Protein AF-A0A933EXT4-F1 (afdb_monomer)

Secondary structure (DSSP, 8-state):
---PPPP--PPPP---PPPEEEEEEESSHHHHHHHHHHHHHHTT-TTEEEEEEEEGGGG-GGGT-THHHHHHTTPPPSEEE--PPTT-SHHHHHHHHHHHHHHHHHHHHHH--SEEEEES--HHHHHHHHHHHHTT--EEEETTT---SSHHHHHHHHHHTT-SEEEESSHHHHHHHHHTT--GGGEEE---HHHHHHHT--THHHHHHHHHTT--TTS-EEEEE-PPPTT-GGGHHHHHHHHHHHHHHH--EEEEEPP-SSTTHHHHHHHHHH---TTEEEES---HHHHHHHHHHEEEEEES---

Sequence (307 aa):
MSKVRPASRRAPRRSVKAARRILFITGSRGEWGYIRPILRLMKTRDDLSQALVVTNMHLLPEFGTSVKEITEEGWRVDQEIYMALDGYVGTSMTKSLGVFLLSIVDTLHRIQPHVVVLAGDRGEQLMTALAAAHMNIPVAHIQAGEISGNIDGMTRHAMARFVHLHFAANEEAAERLRRSGEEAFRIVTVGAPQLDELLQVNGLAGERVAAHFHLDAKRPVVLVVQHPVTEQIREARVQMETTLHALAVLHHQTVLIYPNNDAGSALVRDAIDAFRAPWLRVVRNVSREDYAGLLRVAGVLVGNSSS

Radius of gyration: 22.95 Å; Cα contacts (8 Å, |Δi|>4): 529; chains: 1; bounding box: 88×36×75 Å

Foldseek 3Di:
DDDDDDDDDDDDDPDPQQAAEEEEEDQDPVFCLQVVLVVVVCVVDPNHDYAYEYEHLCCDVLLPVVVVVCVVVPHDHNYYQYQADPDQAPVRQVSSLVSLLVVLLVVCVVRVGQEYEGEAQDSSRLSNLVSCLVVVRAYEYAQAQDADPAVSRVRRLNSLVSHQAYAHQDVNSQVNSVVSPHDNVRYDDDHRSSVVVLVVQDPVLQVVLCVVQVHDLVFAEEEEEAADGNVPLVCLLVVLLVVLVVCVVVLGQYEYEQYGSHRNSVSNVVNVVPDDDPSYHYDSDDDSSSVSSSVVSHPYYDYDDPD

pLDDT: mean 91.45, std 12.2, range [40.56, 98.75]

Solvent-accessible surface area (backbone atoms only — not comparable to full-atom values): 16719 Å² total; per-residue (Å²): 140,85,86,81,78,83,81,80,82,74,74,81,76,80,72,81,70,76,47,47,35,36,31,38,61,31,41,37,74,63,34,38,42,44,47,51,57,53,55,60,58,45,75,78,34,82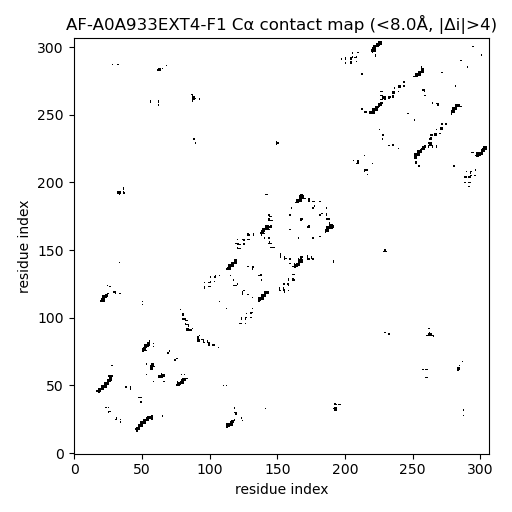,61,44,38,83,41,29,36,40,23,46,45,24,72,30,73,86,45,51,30,47,49,54,59,46,44,74,73,69,48,75,72,74,40,80,48,95,26,75,45,82,82,29,31,68,70,27,53,56,50,17,48,53,50,36,42,62,51,48,49,59,46,48,68,71,65,63,46,66,28,38,45,36,46,64,30,53,65,69,46,34,42,48,30,52,48,32,42,76,69,74,32,49,26,32,31,36,53,27,49,62,88,51,100,51,72,44,25,56,36,36,64,58,31,53,78,38,44,64,31,34,31,6,42,39,66,72,18,40,48,47,35,44,76,72,69,47,61,68,93,34,53,43,72,73,41,57,54,46,50,64,60,56,74,65,63,55,81,67,37,40,62,52,34,26,61,75,70,70,50,60,89,92,51,65,27,37,34,33,36,50,55,50,49,71,91,44,38,91,46,20,30,59,56,46,45,50,53,53,53,55,48,64,73,66,67,48,40,29,46,34,42,53,50,60,78,50,28,18,24,60,44,34,48,53,41,54,72,72,56,84,53,97,44,54,44,78,39,51,60,70,54,74,66,49,48,50,17,44,64,71,58,30,76,43,81,45,70,74,65,92,118

Structure (mmCIF, N/CA/C/O backbone):
data_AF-A0A933EXT4-F1
#
_entry.id   AF-A0A933EXT4-F1
#
loop_
_atom_site.group_PDB
_atom_site.id
_atom_site.type_symbol
_atom_site.label_atom_id
_atom_site.label_alt_id
_atom_site.label_comp_id
_atom_site.label_asym_id
_atom_site.label_entity_id
_atom_site.label_seq_id
_atom_site.pdbx_PDB_ins_code
_atom_site.Cartn_x
_atom_site.Cartn_y
_atom_site.Cartn_z
_atom_site.occupancy
_atom_site.B_iso_or_equiv
_atom_site.auth_seq_id
_atom_site.auth_comp_id
_atom_site.auth_asym_id
_atom_site.auth_atom_id
_atom_site.pdbx_PDB_model_num
ATOM 1 N N . MET A 1 1 ? -65.960 5.829 46.880 1.00 41.75 1 MET A N 1
ATOM 2 C CA . MET A 1 1 ? -65.359 4.775 46.030 1.00 41.75 1 MET A CA 1
ATOM 3 C C . MET A 1 1 ? -64.680 5.433 44.831 1.00 41.75 1 MET A C 1
ATOM 5 O O . MET A 1 1 ? -65.355 5.793 43.878 1.00 41.75 1 MET A O 1
ATOM 9 N N . SER A 1 2 ? -63.368 5.674 44.916 1.00 40.56 2 SER A N 1
ATOM 10 C CA . SER A 1 2 ? -62.564 6.303 43.854 1.00 40.56 2 SER A CA 1
ATOM 11 C C . SER A 1 2 ? -61.925 5.214 42.985 1.00 40.56 2 SER A C 1
ATOM 13 O O . SER A 1 2 ? -61.236 4.341 43.510 1.00 40.56 2 SER A O 1
ATOM 15 N N . LYS A 1 3 ? -62.192 5.220 41.673 1.00 44.41 3 LYS A N 1
ATOM 16 C CA . LYS A 1 3 ? -61.606 4.279 40.704 1.00 44.41 3 LYS A CA 1
ATOM 17 C C . LYS A 1 3 ? -60.265 4.826 40.207 1.00 44.41 3 LYS A C 1
ATOM 19 O O . LYS A 1 3 ? -60.232 5.732 39.379 1.00 44.41 3 LYS A O 1
ATOM 24 N N . VAL A 1 4 ? -59.168 4.240 40.679 1.00 43.91 4 VAL A N 1
ATOM 25 C CA . VAL A 1 4 ? -57.819 4.447 40.132 1.00 43.91 4 VAL A CA 1
ATOM 26 C C . VAL A 1 4 ? -57.708 3.679 38.808 1.00 43.91 4 VAL A C 1
ATOM 28 O O . VAL A 1 4 ? -57.915 2.468 38.771 1.00 43.91 4 VAL A O 1
ATOM 31 N N . ARG A 1 5 ? -57.415 4.377 37.703 1.00 45.88 5 ARG A N 1
ATOM 32 C CA . ARG A 1 5 ? -57.066 3.755 36.411 1.00 45.88 5 ARG A CA 1
ATOM 33 C C . ARG A 1 5 ? -55.606 3.276 36.446 1.00 45.88 5 ARG A C 1
ATOM 35 O O . ARG A 1 5 ? -54.766 4.006 36.969 1.00 45.88 5 ARG A O 1
ATOM 42 N N . PRO A 1 6 ? -55.264 2.114 35.861 1.00 46.19 6 PRO A N 1
ATOM 43 C CA . PRO A 1 6 ? -53.881 1.666 35.811 1.00 46.19 6 PRO A CA 1
ATOM 44 C C . PRO A 1 6 ? -53.105 2.471 34.762 1.00 46.19 6 PRO A C 1
ATOM 46 O O . PRO A 1 6 ? -53.575 2.689 33.643 1.00 46.19 6 PRO A O 1
ATOM 49 N N . ALA A 1 7 ? -51.906 2.918 35.133 1.00 47.34 7 ALA A N 1
ATOM 50 C CA . ALA A 1 7 ? -50.981 3.585 34.231 1.00 47.34 7 ALA A CA 1
ATOM 51 C C . ALA A 1 7 ? -50.550 2.624 33.111 1.00 47.34 7 ALA A C 1
ATOM 53 O O . ALA A 1 7 ? -50.030 1.536 33.364 1.00 47.34 7 ALA A O 1
ATOM 54 N N . SER A 1 8 ? -50.755 3.035 31.859 1.00 44.47 8 SER A N 1
ATOM 55 C CA . SER A 1 8 ? -50.291 2.305 30.682 1.00 44.47 8 SER A CA 1
ATOM 56 C C . SER A 1 8 ? -48.760 2.248 30.676 1.00 44.47 8 SER A C 1
ATOM 58 O O . SER A 1 8 ? -48.100 3.275 30.489 1.00 44.47 8 SER A O 1
ATOM 60 N N . ARG A 1 9 ? -48.181 1.053 30.839 1.00 49.94 9 ARG A N 1
ATOM 61 C CA . ARG A 1 9 ? -46.763 0.806 30.551 1.00 49.94 9 ARG A CA 1
ATOM 62 C C . ARG A 1 9 ? -46.530 1.030 29.055 1.00 49.94 9 ARG A C 1
ATOM 64 O O . ARG A 1 9 ? -46.856 0.174 28.238 1.00 49.94 9 ARG A O 1
ATOM 71 N N . ARG A 1 10 ? -45.985 2.194 28.689 1.00 49.34 10 ARG A N 1
ATOM 72 C CA . ARG A 1 10 ? -45.429 2.413 27.349 1.00 49.34 10 ARG A CA 1
ATOM 73 C C . ARG A 1 10 ? -44.270 1.437 27.156 1.00 49.34 10 ARG A C 1
ATOM 75 O O . ARG A 1 10 ? -43.342 1.424 27.962 1.00 49.34 10 ARG A O 1
ATOM 82 N N . ALA A 1 11 ? -44.340 0.630 26.100 1.00 50.66 11 ALA A N 1
ATOM 83 C CA . ALA A 1 11 ? -43.223 -0.188 25.649 1.00 50.66 11 ALA A CA 1
ATOM 84 C C . ALA A 1 11 ? -41.978 0.700 25.438 1.00 50.66 11 ALA A C 1
ATOM 86 O O . ALA A 1 11 ? -42.127 1.848 24.997 1.00 50.66 11 ALA A O 1
ATOM 87 N N . PRO A 1 12 ? -40.764 0.212 25.751 1.00 45.22 12 PRO A N 1
ATOM 88 C CA . PRO A 1 12 ? -39.554 0.988 25.541 1.00 45.22 12 PRO A CA 1
ATOM 89 C C . PRO A 1 12 ? -39.445 1.317 24.052 1.00 45.22 12 PRO A C 1
ATOM 91 O O . PRO A 1 12 ? -39.461 0.427 23.200 1.00 45.22 12 PRO A O 1
ATOM 94 N N . ARG A 1 13 ? -39.363 2.613 23.731 1.00 47.56 13 ARG A N 1
ATOM 95 C CA . ARG A 1 13 ? -38.987 3.062 22.389 1.00 47.56 13 ARG A CA 1
ATOM 96 C C . ARG A 1 13 ? -37.641 2.408 22.079 1.00 47.56 13 ARG A C 1
ATOM 98 O O . ARG A 1 13 ? -36.676 2.682 22.786 1.00 47.56 13 ARG A O 1
ATOM 105 N N . ARG A 1 14 ? -37.582 1.539 21.061 1.00 45.03 14 ARG A N 1
ATOM 106 C CA . ARG A 1 14 ? -36.313 1.088 20.472 1.00 45.03 14 ARG A CA 1
ATOM 107 C C . ARG A 1 14 ? -35.515 2.352 20.156 1.00 45.03 14 ARG A C 1
ATOM 109 O O . ARG A 1 14 ? -35.909 3.100 19.263 1.00 45.03 14 ARG A O 1
ATOM 116 N N . SER A 1 15 ? -34.459 2.632 20.920 1.00 50.81 15 SER A N 1
ATOM 117 C CA . SER A 1 15 ? -33.503 3.649 20.509 1.00 50.81 15 SER A CA 1
ATOM 118 C C . SER A 1 15 ? -32.900 3.147 19.205 1.00 50.81 15 SER A C 1
ATOM 120 O O . SER A 1 15 ? -32.452 2.002 19.112 1.00 50.81 15 SER A O 1
ATOM 122 N N . VAL A 1 16 ? -32.970 3.964 18.159 1.00 55.59 16 VAL A N 1
ATOM 123 C CA . VAL A 1 16 ? -32.189 3.708 16.952 1.00 55.59 16 VAL A CA 1
ATOM 124 C C . VAL A 1 16 ? -30.738 3.757 17.418 1.00 55.59 16 VAL A C 1
ATOM 126 O O . VAL A 1 16 ? -30.261 4.802 17.859 1.00 55.59 16 VAL A O 1
ATOM 129 N N . LYS A 1 17 ? -30.082 2.596 17.473 1.00 65.69 17 LYS A N 1
ATOM 130 C CA . LYS A 1 17 ? -28.694 2.496 17.918 1.00 65.69 17 LYS A CA 1
ATOM 131 C C . LYS A 1 17 ? -27.862 3.340 16.957 1.00 65.69 17 LYS A C 1
ATOM 133 O O . LYS A 1 17 ? -27.894 3.079 15.760 1.00 65.69 17 LYS A O 1
ATOM 138 N N . ALA A 1 18 ? -27.179 4.364 17.469 1.00 79.69 18 ALA A N 1
ATOM 139 C CA . ALA A 1 18 ? -26.314 5.200 16.645 1.00 79.69 18 ALA A CA 1
ATOM 140 C C . ALA A 1 18 ? -25.296 4.317 15.905 1.00 79.69 18 ALA A C 1
ATOM 142 O O . ALA A 1 18 ? -24.738 3.387 16.501 1.00 79.69 18 ALA A O 1
ATOM 143 N N . ALA A 1 19 ? -25.096 4.585 14.612 1.00 89.25 19 ALA A N 1
ATOM 144 C CA . ALA A 1 19 ? -24.187 3.815 13.776 1.00 89.25 19 ALA A CA 1
ATOM 145 C C . ALA A 1 19 ? -22.766 3.856 14.356 1.00 89.25 19 ALA A C 1
ATOM 147 O O . ALA A 1 19 ? -22.257 4.921 14.720 1.00 89.25 19 ALA A O 1
ATOM 148 N N . ARG A 1 20 ? -22.106 2.698 14.442 1.00 95.94 20 ARG A N 1
ATOM 149 C CA . ARG A 1 20 ? -20.727 2.630 14.936 1.00 95.94 20 ARG A CA 1
ATOM 150 C C . ARG A 1 20 ? -19.795 3.203 13.878 1.00 95.94 20 ARG A C 1
ATOM 152 O O . ARG A 1 20 ? -19.711 2.681 12.771 1.00 95.94 20 ARG A O 1
ATOM 159 N N . ARG A 1 21 ? -19.101 4.279 14.229 1.00 97.38 21 ARG A N 1
ATOM 160 C CA . ARG A 1 21 ? -18.071 4.913 13.399 1.00 97.38 21 ARG A CA 1
ATOM 161 C C . ARG A 1 21 ? -16.778 4.100 13.400 1.00 97.38 21 ARG A C 1
ATOM 163 O O . ARG A 1 21 ? -16.169 3.954 14.457 1.00 97.38 21 ARG A O 1
ATOM 170 N N . ILE A 1 22 ? -16.375 3.621 12.230 1.00 98.31 22 ILE A N 1
ATOM 171 C CA . ILE A 1 22 ? -15.138 2.880 11.973 1.00 98.31 22 ILE A CA 1
ATOM 172 C C . ILE A 1 22 ? -14.198 3.791 11.183 1.00 98.31 22 ILE A C 1
ATOM 174 O O . ILE A 1 22 ? -14.573 4.258 10.109 1.00 98.31 22 ILE A O 1
ATOM 178 N N . LEU A 1 23 ? -13.003 4.054 11.710 1.00 98.62 23 LEU A N 1
ATOM 179 C CA . LEU A 1 23 ? -11.979 4.830 11.013 1.00 98.62 23 LEU A CA 1
ATOM 180 C C . LEU A 1 23 ? -11.050 3.906 10.229 1.00 98.62 23 LEU A C 1
ATOM 182 O O . LEU A 1 23 ? -10.493 2.976 10.804 1.00 98.62 23 LEU A O 1
ATOM 186 N N . PHE A 1 24 ? -10.838 4.216 8.957 1.00 98.56 24 PHE A N 1
ATOM 187 C CA . PHE A 1 24 ? -9.835 3.585 8.105 1.00 98.56 24 PHE A CA 1
ATOM 188 C C . PHE A 1 24 ? -8.742 4.587 7.749 1.00 98.56 24 PHE A C 1
ATOM 190 O O . PHE A 1 24 ? -9.021 5.775 7.568 1.00 98.56 24 PHE A O 1
ATOM 197 N N . ILE A 1 25 ? -7.508 4.098 7.638 1.00 98.06 25 ILE A N 1
ATOM 198 C CA . ILE A 1 25 ? -6.343 4.889 7.248 1.00 98.06 25 ILE A CA 1
ATOM 199 C C . ILE A 1 25 ? -5.677 4.193 6.067 1.00 98.06 25 ILE A C 1
ATOM 201 O O . ILE A 1 25 ? -5.329 3.016 6.149 1.00 98.06 25 ILE A O 1
ATOM 205 N N . THR A 1 26 ? -5.484 4.929 4.977 1.00 97.88 26 THR A N 1
ATOM 206 C CA . THR A 1 26 ? -4.798 4.434 3.782 1.00 97.88 26 THR A CA 1
ATOM 207 C C . THR A 1 26 ? -3.722 5.428 3.359 1.00 97.88 26 THR A C 1
ATOM 209 O O . THR A 1 26 ? -3.991 6.622 3.207 1.00 97.88 26 THR A O 1
ATOM 212 N N . GLY A 1 27 ? -2.487 4.952 3.214 1.00 96.94 27 GLY A N 1
ATOM 213 C CA . GLY A 1 27 ? -1.341 5.720 2.725 1.00 96.94 27 GLY A CA 1
ATOM 214 C C . GLY A 1 27 ? -0.961 5.370 1.286 1.00 96.94 27 GLY A C 1
ATOM 215 O O . GLY A 1 27 ? -0.231 6.113 0.627 1.00 96.94 27 GLY A O 1
ATOM 216 N N . SER A 1 28 ? -1.463 4.246 0.779 1.00 94.56 28 SER A N 1
ATOM 217 C CA . SER A 1 28 ? -1.075 3.663 -0.496 1.00 94.56 28 SER A CA 1
ATOM 218 C C . SER A 1 28 ? -2.198 2.865 -1.158 1.00 94.56 28 SER A C 1
ATOM 220 O O . SER A 1 28 ? -3.085 2.315 -0.510 1.00 94.56 28 SER A O 1
ATOM 222 N N . ARG A 1 29 ? -2.089 2.680 -2.477 1.00 89.75 29 ARG A N 1
ATOM 223 C CA . ARG A 1 29 ? -2.947 1.759 -3.245 1.00 89.75 29 ARG A CA 1
ATOM 224 C C . ARG A 1 29 ? -2.957 0.320 -2.716 1.00 89.75 29 ARG A C 1
ATOM 226 O O . ARG A 1 29 ? -3.948 -0.378 -2.907 1.00 89.75 29 ARG A O 1
ATOM 233 N N . GLY A 1 30 ? -1.860 -0.128 -2.097 1.00 89.19 30 GLY A N 1
ATOM 234 C CA . GLY A 1 30 ? -1.766 -1.467 -1.518 1.00 89.19 30 GLY A CA 1
ATOM 235 C C . GLY A 1 30 ? -2.739 -1.607 -0.353 1.00 89.19 30 GLY A C 1
ATOM 236 O O . GLY A 1 30 ? -3.590 -2.488 -0.358 1.00 89.19 30 GLY A O 1
ATOM 237 N N . GLU A 1 31 ? -2.687 -0.663 0.588 1.00 93.62 31 GLU A N 1
ATOM 238 C CA . GLU A 1 31 ? -3.605 -0.593 1.733 1.00 93.62 31 GLU A CA 1
ATOM 239 C C . GLU A 1 31 ? -5.054 -0.389 1.287 1.00 93.62 31 GLU A C 1
ATOM 241 O O . GLU A 1 31 ? -5.963 -1.067 1.773 1.00 93.62 31 GLU A O 1
ATOM 246 N N . TRP A 1 32 ? -5.263 0.482 0.295 1.00 94.06 32 TRP A N 1
ATOM 247 C CA . TRP A 1 32 ? -6.579 0.720 -0.288 1.00 94.06 32 TRP A CA 1
ATOM 248 C C . TRP A 1 32 ? -7.215 -0.559 -0.843 1.00 94.06 32 TRP A C 1
ATOM 250 O O . TRP A 1 32 ? -8.413 -0.770 -0.663 1.00 94.06 32 TRP A O 1
ATOM 260 N N . GLY A 1 33 ? -6.417 -1.456 -1.434 1.00 91.19 33 GLY A N 1
ATOM 261 C CA . GLY A 1 33 ? -6.874 -2.762 -1.913 1.00 91.19 33 GLY A CA 1
ATOM 262 C C . GLY A 1 33 ? -7.443 -3.670 -0.816 1.00 91.19 33 GLY A C 1
ATOM 263 O O . GLY A 1 33 ? -8.369 -4.431 -1.086 1.00 91.19 33 GLY A O 1
ATOM 264 N N . TYR A 1 34 ? -6.956 -3.573 0.427 1.00 93.56 34 TYR A N 1
ATOM 265 C CA . TYR A 1 34 ? -7.540 -4.295 1.566 1.00 93.56 34 TYR A CA 1
ATOM 266 C C . TYR A 1 34 ? -8.803 -3.612 2.102 1.00 93.56 34 TYR A C 1
ATOM 268 O O . TYR A 1 34 ? -9.747 -4.278 2.524 1.00 93.56 34 TYR A O 1
ATOM 276 N N . ILE A 1 35 ? -8.813 -2.278 2.113 1.00 95.12 35 ILE A N 1
ATOM 277 C CA . ILE A 1 35 ? -9.844 -1.468 2.772 1.00 95.12 35 ILE A CA 1
ATOM 278 C C . ILE A 1 35 ? -11.100 -1.327 1.904 1.00 95.12 35 ILE A C 1
ATOM 280 O O . ILE A 1 35 ? -12.222 -1.444 2.405 1.00 95.12 35 ILE A O 1
ATOM 284 N N . ARG A 1 36 ? -10.940 -1.101 0.597 1.00 93.62 36 ARG A N 1
ATOM 285 C CA . ARG A 1 36 ? -12.044 -0.828 -0.333 1.00 93.62 36 ARG A CA 1
ATOM 286 C C . ARG A 1 36 ? -13.128 -1.921 -0.364 1.00 93.62 36 ARG A C 1
ATOM 288 O O . ARG A 1 36 ? -14.304 -1.546 -0.278 1.00 93.62 36 ARG A O 1
ATOM 295 N N . PRO A 1 37 ? -12.811 -3.233 -0.418 1.00 93.06 37 PRO A N 1
ATOM 296 C CA . PRO A 1 37 ? -13.832 -4.284 -0.374 1.00 93.06 37 PRO A CA 1
ATOM 297 C C . PRO A 1 37 ? -14.688 -4.206 0.900 1.00 93.06 37 PRO A C 1
ATOM 299 O O . PRO A 1 37 ? -15.915 -4.312 0.852 1.00 93.06 37 PRO A O 1
ATOM 302 N N . ILE A 1 38 ? -14.050 -3.930 2.041 1.00 94.88 38 ILE A N 1
ATOM 303 C CA . ILE A 1 38 ? -14.716 -3.815 3.343 1.00 94.88 38 ILE A CA 1
ATOM 304 C C . ILE A 1 38 ? -15.644 -2.601 3.358 1.00 94.88 38 ILE A C 1
ATOM 306 O O . ILE A 1 38 ? -16.801 -2.710 3.764 1.00 94.88 38 ILE A O 1
ATOM 310 N N . LEU A 1 39 ? -15.176 -1.455 2.858 1.00 95.00 39 LEU A N 1
ATOM 311 C CA . LEU A 1 39 ? -15.996 -0.251 2.757 1.00 95.00 39 LEU A CA 1
ATOM 312 C C . LEU A 1 39 ? -17.229 -0.460 1.861 1.00 95.00 39 LEU A C 1
ATOM 314 O O . LEU A 1 39 ? -18.308 0.054 2.167 1.00 95.00 39 LEU A O 1
ATOM 318 N N . ARG A 1 40 ? -17.106 -1.231 0.769 1.00 93.44 40 ARG A N 1
ATOM 319 C CA . ARG A 1 40 ? -18.245 -1.585 -0.103 1.00 93.44 40 ARG A CA 1
ATOM 320 C C . ARG A 1 40 ? -19.292 -2.399 0.651 1.00 93.44 40 ARG A C 1
ATOM 322 O O . ARG A 1 40 ? -20.475 -2.082 0.561 1.00 93.44 40 ARG A O 1
ATOM 329 N N . LEU A 1 41 ? -18.871 -3.383 1.444 1.00 93.69 41 LEU A N 1
ATOM 330 C CA . LEU A 1 41 ? -19.783 -4.152 2.295 1.00 93.69 41 LEU A CA 1
ATOM 331 C C . LEU A 1 41 ? -20.421 -3.276 3.380 1.00 93.69 41 LEU A C 1
ATOM 333 O O . LEU A 1 41 ? -21.618 -3.394 3.640 1.00 93.69 41 LEU A O 1
ATOM 337 N N . MET A 1 42 ? -19.669 -2.348 3.975 1.00 94.75 42 MET A N 1
ATOM 338 C CA . MET A 1 42 ? -20.199 -1.423 4.981 1.00 94.75 42 MET A CA 1
ATOM 339 C C . MET A 1 42 ? -21.299 -0.503 4.444 1.00 94.75 42 MET A C 1
ATOM 341 O O . MET A 1 42 ? -22.227 -0.206 5.188 1.00 94.75 42 MET A O 1
ATOM 345 N N . LYS A 1 43 ? -21.264 -0.107 3.162 1.00 92.12 43 LYS A N 1
ATOM 346 C CA . LYS A 1 43 ? -22.344 0.685 2.535 1.00 92.12 43 LYS A CA 1
ATOM 347 C C . LYS A 1 43 ? -23.712 -0.011 2.580 1.00 92.12 43 LYS A C 1
ATOM 349 O O . LYS A 1 43 ? -24.729 0.658 2.457 1.00 92.12 43 LYS A O 1
ATOM 354 N N . THR A 1 44 ? -23.746 -1.332 2.764 1.00 94.12 44 THR A N 1
ATOM 355 C CA . THR A 1 44 ? -24.990 -2.115 2.882 1.00 94.12 44 THR A CA 1
ATOM 356 C C . THR A 1 44 ? -25.521 -2.205 4.318 1.00 94.12 44 THR A C 1
ATOM 358 O O . THR A 1 44 ? -26.492 -2.917 4.574 1.00 94.12 44 THR A O 1
ATOM 361 N N . ARG A 1 45 ? -24.879 -1.519 5.275 1.00 94.94 45 ARG A N 1
ATOM 362 C CA . ARG A 1 45 ? -25.142 -1.651 6.709 1.00 94.94 45 ARG A CA 1
ATOM 363 C C . ARG A 1 45 ? -25.442 -0.311 7.374 1.00 94.94 45 ARG A C 1
ATOM 365 O O . ARG A 1 45 ? -24.543 0.488 7.601 1.00 94.94 45 ARG A O 1
ATOM 372 N N . ASP A 1 46 ? -26.678 -0.143 7.832 1.00 94.00 46 ASP A N 1
ATOM 373 C CA . ASP A 1 46 ? -27.111 1.069 8.546 1.00 94.00 46 ASP A CA 1
ATOM 374 C C . ASP A 1 46 ? -26.574 1.162 9.988 1.00 94.00 46 ASP A C 1
ATOM 376 O O . ASP A 1 46 ? -26.658 2.207 10.633 1.00 94.00 46 ASP A O 1
ATOM 380 N N . ASP A 1 47 ? -26.033 0.064 10.531 1.00 95.38 47 ASP A N 1
ATOM 381 C CA . ASP A 1 47 ? -25.470 0.024 11.884 1.00 95.38 47 ASP A CA 1
ATOM 382 C C . ASP A 1 47 ? -24.001 0.469 11.955 1.00 95.38 47 ASP A C 1
ATOM 384 O O . ASP A 1 47 ? -23.446 0.561 13.058 1.00 95.38 47 ASP A O 1
ATOM 388 N N . LEU A 1 48 ? -23.381 0.761 10.807 1.00 96.56 48 LEU A N 1
ATOM 389 C CA . LEU A 1 48 ? -21.988 1.175 10.671 1.00 96.56 48 LEU A CA 1
ATOM 390 C C . LEU A 1 48 ? -21.883 2.493 9.895 1.00 96.56 48 LEU A C 1
ATOM 392 O O . LEU A 1 48 ? -22.680 2.788 9.016 1.00 96.56 48 LEU A O 1
ATOM 396 N N . SER A 1 49 ? -20.868 3.291 10.212 1.00 96.06 49 SER A N 1
ATOM 397 C CA . SER A 1 49 ? -20.470 4.445 9.400 1.00 96.06 49 SER A CA 1
ATOM 398 C C . SER A 1 49 ? -18.959 4.443 9.230 1.00 96.06 49 SER A C 1
ATOM 400 O O . SER A 1 49 ? -18.235 4.148 10.181 1.00 96.06 49 SER A O 1
ATOM 402 N N . GLN A 1 50 ? -18.472 4.745 8.031 1.00 95.81 50 GLN A N 1
ATOM 403 C CA . GLN A 1 50 ? -17.043 4.901 7.789 1.00 95.81 50 GLN A CA 1
ATOM 404 C C . GLN A 1 50 ? -16.584 6.335 8.065 1.00 95.81 50 GLN A C 1
ATOM 406 O O . GLN A 1 50 ? -17.315 7.293 7.814 1.00 95.81 50 GLN A O 1
ATOM 411 N N . ALA A 1 51 ? -15.352 6.457 8.537 1.00 98.00 51 ALA A N 1
ATOM 412 C CA . ALA A 1 51 ? -14.533 7.645 8.395 1.00 98.00 51 ALA A CA 1
ATOM 413 C C . ALA A 1 51 ? -13.227 7.241 7.697 1.00 98.00 51 ALA A C 1
ATOM 415 O O . ALA A 1 51 ? -12.689 6.170 7.987 1.00 98.00 51 ALA A O 1
ATOM 416 N N . LEU A 1 52 ? -12.732 8.061 6.772 1.00 98.56 52 LEU A N 1
ATOM 417 C CA . LEU A 1 52 ? -11.560 7.732 5.957 1.00 98.56 52 LEU A CA 1
ATOM 418 C C . LEU A 1 52 ? -10.480 8.811 6.063 1.00 98.56 52 LEU A C 1
ATOM 420 O O . LEU A 1 52 ? -10.719 9.974 5.739 1.00 98.56 52 LEU A O 1
ATOM 424 N N . VAL A 1 53 ? -9.281 8.402 6.474 1.00 98.69 53 VAL A N 1
ATOM 425 C CA . VAL A 1 53 ? -8.067 9.222 6.432 1.00 98.69 53 VAL A CA 1
ATOM 426 C C . VAL A 1 53 ? -7.210 8.764 5.265 1.00 98.69 53 VAL A C 1
ATOM 428 O O . VAL A 1 53 ? -6.869 7.584 5.161 1.00 98.69 53 VAL A O 1
ATOM 431 N N . VAL A 1 54 ? -6.833 9.710 4.414 1.00 98.56 54 VAL A N 1
ATOM 432 C CA . VAL A 1 54 ? -5.904 9.488 3.308 1.00 98.56 54 VAL A CA 1
ATOM 433 C C . VAL A 1 54 ? -4.596 10.213 3.608 1.00 98.56 54 VAL A C 1
ATOM 435 O O . VAL A 1 54 ? -4.596 11.354 4.068 1.00 98.56 54 VAL A O 1
ATOM 438 N N . THR A 1 55 ? -3.469 9.546 3.385 1.00 98.56 55 THR A N 1
ATOM 439 C CA . THR A 1 55 ? -2.138 10.087 3.684 1.00 98.56 55 THR A CA 1
ATOM 440 C C . THR A 1 55 ? -1.108 9.647 2.641 1.00 98.56 55 THR A C 1
ATOM 442 O O . THR A 1 55 ? -1.424 8.931 1.689 1.00 98.56 55 THR A O 1
ATOM 445 N N . ASN A 1 56 ? 0.136 10.072 2.842 1.00 96.69 56 ASN A N 1
ATOM 446 C CA . ASN A 1 56 ? 1.325 9.558 2.171 1.00 96.69 56 ASN A CA 1
ATOM 447 C C . ASN A 1 56 ? 1.191 9.521 0.630 1.00 96.69 56 ASN A C 1
ATOM 449 O O . ASN A 1 56 ? 0.843 10.535 0.026 1.00 96.69 56 ASN A O 1
ATOM 453 N N . MET A 1 57 ? 1.456 8.386 -0.028 1.00 95.94 57 MET A N 1
ATOM 454 C CA . MET A 1 57 ? 1.536 8.285 -1.493 1.00 95.94 57 MET A CA 1
ATOM 455 C C . MET A 1 57 ? 0.236 8.644 -2.216 1.00 95.94 57 MET A C 1
ATOM 457 O O . MET A 1 57 ? 0.289 9.086 -3.363 1.00 95.94 57 MET A O 1
ATOM 461 N N . HIS A 1 58 ? -0.924 8.517 -1.570 1.00 97.44 58 HIS A N 1
ATOM 462 C CA . HIS A 1 58 ? -2.179 8.968 -2.173 1.00 97.44 58 HIS A CA 1
ATOM 463 C C . HIS A 1 58 ? -2.215 10.473 -2.453 1.00 97.44 58 HIS A C 1
ATOM 465 O O . HIS A 1 58 ? -2.913 10.895 -3.376 1.00 97.44 58 HIS A O 1
ATOM 471 N N . LEU A 1 59 ? -1.469 11.270 -1.683 1.00 97.50 59 LEU A N 1
ATOM 472 C CA . LEU A 1 59 ? -1.450 12.732 -1.767 1.00 97.50 59 LEU A CA 1
ATOM 473 C C . LEU A 1 59 ? -0.257 13.271 -2.573 1.00 97.50 59 LEU A C 1
ATOM 475 O O . LEU A 1 59 ? -0.167 14.473 -2.806 1.00 97.50 59 LEU A O 1
ATOM 479 N N . LEU A 1 60 ? 0.652 12.398 -3.018 1.00 95.56 60 LEU A N 1
ATOM 480 C CA . LEU A 1 60 ? 1.895 12.790 -3.680 1.00 95.56 60 LEU A CA 1
ATOM 481 C C . LEU A 1 60 ? 1.782 12.718 -5.218 1.00 95.56 60 LEU A C 1
ATOM 483 O O . LEU A 1 60 ? 1.481 11.647 -5.761 1.00 95.56 60 LEU A O 1
ATOM 487 N N . PRO A 1 61 ? 2.042 13.821 -5.952 1.00 93.69 61 PRO A N 1
ATOM 488 C CA . PRO A 1 61 ? 2.042 13.842 -7.422 1.00 93.69 61 PRO A CA 1
ATOM 489 C C . PRO A 1 61 ? 3.016 12.854 -8.076 1.00 93.69 61 PRO A C 1
ATOM 491 O O . PRO A 1 61 ? 2.740 12.298 -9.143 1.00 93.69 61 PRO A O 1
ATOM 494 N N . GLU A 1 62 ? 4.153 12.592 -7.438 1.00 90.75 62 GLU A N 1
ATOM 495 C CA . GLU A 1 62 ? 5.186 11.666 -7.909 1.00 90.75 62 GLU A CA 1
ATOM 496 C C . GLU A 1 62 ? 4.660 10.230 -8.010 1.00 90.75 62 GLU A C 1
ATOM 498 O O . GLU A 1 62 ? 5.075 9.487 -8.899 1.00 90.75 62 GLU A O 1
ATOM 503 N N . PHE A 1 63 ? 3.694 9.881 -7.157 1.00 91.62 63 PHE A N 1
ATOM 504 C CA . PHE A 1 63 ? 3.071 8.558 -7.062 1.00 91.62 63 PHE A CA 1
ATOM 505 C C . PHE A 1 63 ? 1.642 8.539 -7.637 1.00 91.62 63 PHE A C 1
ATOM 507 O O . PHE A 1 63 ? 0.888 7.590 -7.433 1.00 91.62 63 PHE A O 1
ATOM 514 N N . GLY A 1 64 ? 1.267 9.580 -8.392 1.00 91.31 64 GLY A N 1
ATOM 515 C CA . GLY A 1 64 ? 0.035 9.630 -9.183 1.00 91.31 64 GLY A CA 1
ATOM 516 C C . GLY A 1 64 ? -1.199 10.206 -8.484 1.00 91.31 64 GLY A C 1
ATOM 517 O O . GLY A 1 64 ? -2.268 10.171 -9.084 1.00 91.31 64 GLY A O 1
ATOM 518 N N . THR A 1 65 ? -1.080 10.745 -7.262 1.00 92.81 65 THR A N 1
ATOM 519 C CA . THR A 1 65 ? -2.190 11.399 -6.529 1.00 92.81 65 THR A CA 1
ATOM 520 C C . THR A 1 65 ? -3.465 10.540 -6.479 1.00 92.81 65 THR A C 1
ATOM 522 O O . THR A 1 65 ? -4.560 10.977 -6.843 1.00 92.81 65 THR A O 1
ATOM 525 N N . SER A 1 66 ? -3.332 9.283 -6.051 1.00 94.38 66 SER A N 1
ATOM 526 C CA . SER A 1 66 ? -4.423 8.296 -6.090 1.00 94.38 66 SER A CA 1
ATOM 527 C C . SER A 1 66 ? -5.608 8.601 -5.161 1.00 94.38 66 SER A C 1
ATOM 529 O O . SER A 1 66 ? -6.633 7.935 -5.259 1.00 94.38 66 SER A O 1
ATOM 531 N N . VAL A 1 67 ? -5.551 9.650 -4.330 1.00 96.69 67 VAL A N 1
ATOM 532 C CA . VAL A 1 67 ? -6.747 10.194 -3.652 1.00 96.69 67 VAL A CA 1
ATOM 533 C C . VAL A 1 67 ? -7.839 10.642 -4.639 1.00 96.69 67 VAL A C 1
ATOM 535 O O . VAL A 1 67 ? -9.028 10.587 -4.322 1.00 96.69 67 VAL A O 1
ATOM 538 N N . LYS A 1 68 ? -7.464 11.035 -5.864 1.00 94.75 68 LYS A N 1
ATOM 539 C CA . LYS A 1 68 ? -8.434 11.382 -6.912 1.00 94.75 68 LYS A CA 1
ATOM 540 C C . LYS A 1 68 ? -9.283 10.178 -7.307 1.00 94.75 68 LYS A C 1
ATOM 542 O O . LYS A 1 68 ? -10.497 10.293 -7.306 1.00 94.75 68 LYS A O 1
ATOM 547 N N . GLU A 1 69 ? -8.665 9.012 -7.496 1.00 91.50 69 GLU A N 1
ATOM 548 C CA . GLU A 1 69 ? -9.382 7.756 -7.772 1.00 91.50 69 GLU A CA 1
ATOM 549 C C . GLU A 1 69 ? -10.366 7.430 -6.637 1.00 91.50 69 GLU A C 1
ATOM 551 O O . GLU A 1 69 ? -11.530 7.129 -6.882 1.00 91.50 69 GLU A O 1
ATOM 556 N N . ILE A 1 70 ? -9.934 7.586 -5.379 1.00 94.75 70 ILE A N 1
ATOM 557 C CA . ILE A 1 70 ? -10.784 7.362 -4.199 1.00 94.75 70 ILE A CA 1
ATOM 558 C C . ILE A 1 70 ? -12.021 8.278 -4.222 1.00 94.75 70 ILE A C 1
ATOM 560 O O . ILE A 1 70 ? -13.142 7.826 -3.982 1.00 94.75 70 ILE A O 1
ATOM 564 N N . THR A 1 71 ? -11.838 9.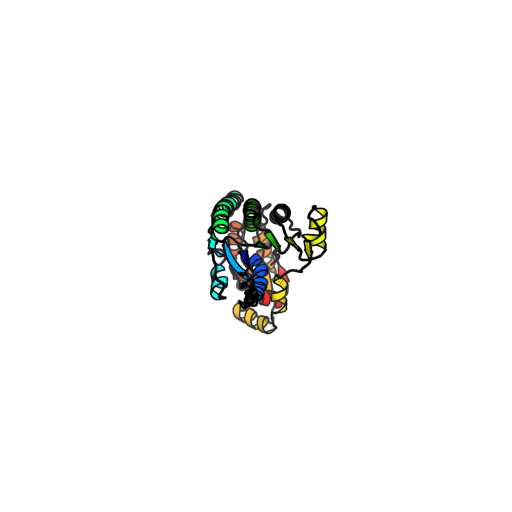566 -4.512 1.00 95.56 71 THR A N 1
ATOM 565 C CA . THR A 1 71 ? -12.946 10.535 -4.517 1.00 95.56 71 THR A CA 1
ATOM 566 C C . THR A 1 71 ? -13.846 10.403 -5.751 1.00 95.56 71 THR A C 1
ATOM 568 O O . THR A 1 71 ? -15.064 10.512 -5.616 1.00 95.56 71 THR A O 1
ATOM 571 N N . GLU A 1 72 ? -13.291 10.081 -6.922 1.00 93.44 72 GLU A N 1
ATOM 572 C CA . GLU A 1 72 ? -14.025 9.793 -8.165 1.00 93.44 72 GLU A CA 1
ATOM 573 C C . GLU A 1 72 ? -14.881 8.519 -8.059 1.00 93.44 72 GLU A C 1
ATOM 575 O O . GLU A 1 72 ? -15.991 8.475 -8.586 1.00 93.44 72 GLU A O 1
ATOM 580 N N . GLU A 1 73 ? -14.440 7.517 -7.288 1.00 90.69 73 GLU A N 1
ATOM 581 C CA . GLU A 1 73 ? -15.251 6.349 -6.904 1.00 90.69 73 GLU A CA 1
ATOM 582 C C . GLU A 1 73 ? -16.400 6.689 -5.922 1.00 90.69 73 GLU A C 1
ATOM 584 O O . GLU A 1 73 ? -17.193 5.820 -5.533 1.00 90.69 73 GLU A O 1
ATOM 589 N N . GLY A 1 74 ? -16.507 7.947 -5.486 1.00 93.81 74 GLY A N 1
ATOM 590 C CA . GLY A 1 74 ? -17.550 8.423 -4.582 1.00 93.81 74 GLY A CA 1
ATOM 591 C C . GLY A 1 74 ? -17.284 8.116 -3.108 1.00 93.81 74 GLY A C 1
ATOM 592 O O . GLY A 1 74 ? -18.229 8.044 -2.314 1.00 93.81 74 GLY A O 1
ATOM 593 N N . TRP A 1 75 ? -16.025 7.902 -2.711 1.00 95.06 75 TRP A N 1
ATOM 594 C CA . TRP A 1 75 ? -15.661 7.807 -1.299 1.00 95.06 75 TRP A CA 1
ATOM 595 C C . TRP A 1 75 ? -15.402 9.187 -0.709 1.00 95.06 75 TRP A C 1
ATOM 597 O O . TRP A 1 75 ? -14.635 9.991 -1.234 1.00 95.06 75 TRP A O 1
ATOM 607 N N . ARG A 1 76 ? -16.032 9.452 0.436 1.00 95.25 76 ARG A N 1
ATOM 608 C CA . ARG A 1 76 ? -15.762 10.652 1.223 1.00 95.25 76 ARG A CA 1
ATOM 609 C C . ARG A 1 76 ? -14.467 10.458 2.006 1.00 95.25 76 ARG A C 1
ATOM 611 O O . ARG A 1 76 ? -14.387 9.544 2.821 1.00 95.25 76 ARG A O 1
ATOM 618 N N . VAL A 1 77 ? -13.501 11.340 1.775 1.00 97.94 77 VAL A N 1
ATOM 619 C CA . VAL A 1 77 ? -12.291 11.473 2.592 1.00 97.94 77 VAL A CA 1
ATOM 620 C C . VAL A 1 77 ? -12.594 12.456 3.723 1.00 97.94 77 VAL A C 1
ATOM 622 O O . VAL A 1 77 ? -12.929 13.612 3.472 1.00 97.94 77 VAL A O 1
ATOM 625 N N . ASP A 1 78 ? -12.538 11.993 4.970 1.00 98.25 78 ASP A N 1
ATOM 626 C CA . ASP A 1 78 ? -12.799 12.820 6.156 1.00 98.25 78 ASP A CA 1
ATOM 627 C C . ASP A 1 78 ? -11.578 13.647 6.564 1.00 98.25 78 ASP A C 1
ATOM 629 O O . ASP A 1 78 ? -11.733 14.709 7.168 1.00 98.25 78 ASP A O 1
ATOM 633 N N . GLN A 1 79 ? -10.374 13.165 6.247 1.00 98.38 79 GLN A N 1
ATOM 634 C CA . GLN A 1 79 ? -9.134 13.888 6.491 1.00 98.38 79 GLN A CA 1
ATOM 635 C C . GLN A 1 79 ? -8.047 13.500 5.487 1.00 98.38 79 GLN A C 1
ATOM 637 O O . GLN A 1 79 ? -7.781 12.319 5.272 1.00 98.38 79 GLN A O 1
ATOM 642 N N . GLU A 1 80 ? -7.352 14.503 4.960 1.00 98.56 80 GLU A N 1
ATOM 643 C CA . GLU A 1 80 ? -6.069 14.332 4.280 1.00 98.56 80 GLU A CA 1
ATOM 644 C C . GLU A 1 80 ? -4.933 14.720 5.234 1.00 98.56 80 GLU A C 1
ATOM 646 O O . GLU A 1 80 ? -4.985 15.784 5.858 1.00 98.56 80 GLU A O 1
ATOM 651 N N . ILE A 1 81 ? -3.919 13.866 5.383 1.00 98.56 81 ILE A N 1
ATOM 652 C CA . ILE A 1 81 ? -2.737 14.147 6.211 1.00 98.56 81 ILE A CA 1
ATOM 653 C C . ILE A 1 81 ? -1.494 14.203 5.322 1.00 98.56 81 ILE A C 1
ATOM 655 O O . ILE A 1 81 ? -1.010 13.190 4.823 1.00 98.56 81 ILE A O 1
ATOM 659 N N . TYR A 1 82 ? -0.939 15.401 5.157 1.00 98.06 82 TYR A N 1
ATOM 660 C CA . TYR A 1 82 ? 0.297 15.626 4.411 1.00 98.06 82 TYR A CA 1
ATOM 661 C C . TYR A 1 82 ? 1.502 15.369 5.320 1.00 98.06 82 TYR A C 1
ATOM 663 O O . TYR A 1 82 ? 1.957 16.257 6.037 1.00 98.06 82 TYR A O 1
ATOM 671 N N . MET A 1 83 ? 1.993 14.129 5.321 1.00 96.88 83 MET A N 1
ATOM 672 C CA . MET A 1 83 ? 3.085 13.701 6.207 1.00 96.88 83 MET A CA 1
ATOM 673 C C . MET A 1 83 ? 4.469 13.650 5.556 1.00 96.88 83 MET A C 1
ATOM 675 O O . MET A 1 83 ? 5.473 13.706 6.262 1.00 96.88 83 MET A O 1
ATOM 679 N N . ALA A 1 84 ? 4.532 13.462 4.238 1.00 95.50 84 ALA A N 1
ATOM 680 C CA . ALA A 1 84 ? 5.763 13.076 3.564 1.00 95.50 84 ALA A CA 1
ATOM 681 C C . ALA A 1 84 ? 6.719 14.265 3.407 1.00 95.50 84 ALA A C 1
ATOM 683 O O . ALA A 1 84 ? 6.376 15.283 2.807 1.00 95.50 84 ALA A O 1
ATOM 684 N N . LEU A 1 85 ? 7.934 14.107 3.928 1.00 94.88 85 LEU A N 1
ATOM 685 C CA . LEU A 1 85 ? 9.048 15.015 3.696 1.00 94.88 85 LEU A CA 1
ATOM 686 C C . LEU A 1 85 ? 9.883 14.524 2.515 1.00 94.88 85 LEU A C 1
ATOM 688 O O . LEU A 1 85 ? 10.248 13.346 2.443 1.00 94.88 85 LEU A O 1
ATOM 692 N N . ASP A 1 86 ? 10.219 15.451 1.623 1.00 88.75 86 ASP A N 1
ATOM 693 C CA . ASP A 1 86 ? 11.024 15.166 0.440 1.00 88.75 86 ASP A CA 1
ATOM 694 C C . ASP A 1 86 ? 12.441 14.663 0.797 1.00 88.75 86 ASP A C 1
ATOM 696 O O . ASP A 1 86 ? 12.943 14.838 1.913 1.00 88.75 86 ASP A O 1
ATOM 700 N N . GLY A 1 87 ? 13.077 13.992 -0.161 1.00 87.38 87 GLY A N 1
ATOM 701 C CA . GLY A 1 87 ? 14.425 13.430 -0.066 1.00 87.38 87 GLY A CA 1
ATOM 702 C C . GLY A 1 87 ? 14.471 11.902 -0.108 1.00 87.38 87 GLY A C 1
ATOM 703 O O . GLY A 1 87 ? 15.479 11.352 -0.537 1.00 87.38 87 GLY A O 1
ATOM 704 N N . TYR A 1 88 ? 13.389 11.211 0.277 1.00 87.38 88 TYR A N 1
ATOM 705 C CA . TYR A 1 88 ? 13.247 9.742 0.202 1.00 87.38 88 TYR A CA 1
ATOM 706 C C . TYR A 1 88 ? 14.471 8.953 0.714 1.00 87.38 88 TYR A C 1
ATOM 708 O O . TYR A 1 88 ? 14.944 8.003 0.085 1.00 87.38 88 TYR A O 1
ATOM 716 N N . VAL A 1 89 ? 14.994 9.357 1.872 1.00 89.94 89 VAL A N 1
ATOM 717 C CA . VAL A 1 89 ? 16.077 8.689 2.611 1.00 89.94 89 VAL A CA 1
ATOM 718 C C . VAL A 1 89 ? 15.586 8.312 4.007 1.00 89.94 89 VAL A C 1
ATOM 720 O O . VAL A 1 89 ? 14.553 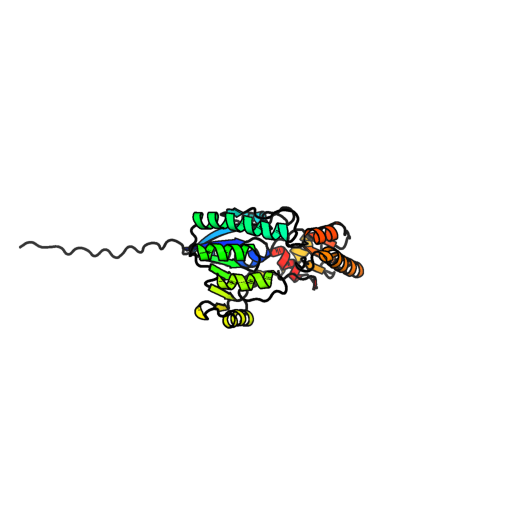8.802 4.459 1.00 89.94 89 VAL A O 1
ATOM 723 N N . GLY A 1 90 ? 16.345 7.492 4.740 1.00 89.69 90 GLY A N 1
ATOM 724 C CA . GLY A 1 90 ? 15.945 7.057 6.084 1.00 89.69 90 GLY A CA 1
ATOM 725 C C . GLY A 1 90 ? 15.595 8.215 7.033 1.00 89.69 90 GLY A C 1
ATOM 726 O O . GLY A 1 90 ? 14.623 8.135 7.775 1.00 89.69 90 GLY A O 1
ATOM 727 N N . THR A 1 91 ? 16.316 9.341 6.971 1.00 94.94 91 THR A N 1
ATOM 728 C CA . THR A 1 91 ? 16.025 10.507 7.825 1.00 94.94 91 THR A CA 1
ATOM 729 C C . THR A 1 91 ? 14.717 11.211 7.462 1.00 94.94 91 THR A C 1
ATOM 731 O O . THR A 1 91 ? 13.979 11.595 8.370 1.00 94.94 91 THR A O 1
ATOM 734 N N . SER A 1 92 ? 14.407 11.391 6.173 1.00 95.38 92 SER A N 1
ATOM 735 C CA . SER A 1 92 ? 13.158 12.030 5.742 1.00 95.38 92 SER A CA 1
ATOM 736 C C . SER A 1 92 ? 11.963 11.106 5.978 1.00 95.38 92 SER A C 1
ATOM 738 O O . SER A 1 92 ? 10.940 11.560 6.490 1.00 95.38 92 SER A O 1
ATOM 740 N N . MET A 1 93 ? 12.124 9.802 5.731 1.00 93.94 93 MET A N 1
ATOM 741 C CA . MET A 1 93 ? 11.124 8.775 6.026 1.00 93.94 93 MET A CA 1
ATOM 742 C C . MET A 1 93 ? 10.756 8.767 7.518 1.00 93.94 93 MET A C 1
ATOM 744 O O . MET A 1 93 ? 9.589 8.931 7.864 1.00 93.94 93 MET A O 1
ATOM 748 N N . THR A 1 94 ? 11.742 8.691 8.420 1.00 95.44 94 THR A N 1
ATOM 749 C CA . THR A 1 94 ? 11.486 8.677 9.871 1.00 95.44 94 THR A CA 1
ATOM 750 C C . THR A 1 94 ? 10.875 9.987 10.371 1.00 95.44 94 THR A C 1
ATOM 752 O O . THR A 1 94 ? 9.948 9.968 11.179 1.00 95.44 94 THR A O 1
ATOM 755 N N . LYS A 1 95 ? 11.336 11.144 9.879 1.00 97.94 95 LYS A N 1
ATOM 756 C CA . LYS A 1 95 ? 10.724 12.436 10.234 1.00 97.94 95 LYS A CA 1
ATOM 757 C C . LYS A 1 95 ? 9.271 12.539 9.755 1.00 97.94 95 LYS A C 1
ATOM 759 O O . LYS A 1 95 ? 8.446 13.086 10.483 1.00 97.94 95 LYS A O 1
ATOM 764 N N . SER A 1 96 ? 8.952 11.981 8.585 1.00 98.00 96 SER A N 1
ATOM 765 C CA . SER A 1 96 ? 7.580 11.937 8.057 1.00 98.00 96 SER A CA 1
ATOM 766 C C . SER A 1 96 ? 6.637 11.188 9.001 1.00 98.00 96 SER A C 1
ATOM 768 O O . SER A 1 96 ? 5.518 11.635 9.235 1.00 98.00 96 SER A O 1
ATOM 770 N N . LEU A 1 97 ? 7.103 10.096 9.622 1.00 98.12 97 LEU A N 1
ATOM 771 C CA . LEU A 1 97 ? 6.335 9.382 10.650 1.00 98.12 97 LEU A CA 1
ATOM 772 C C . LEU A 1 97 ? 6.066 10.251 11.885 1.00 98.12 97 LEU A C 1
ATOM 774 O O . LEU A 1 97 ? 4.967 10.207 12.430 1.00 98.12 97 LEU A O 1
ATOM 778 N N . GLY A 1 98 ? 7.026 11.087 12.290 1.00 98.56 98 GLY A N 1
ATOM 779 C CA . GLY A 1 98 ? 6.828 12.061 13.368 1.00 98.56 98 GLY A CA 1
ATOM 780 C C . GLY A 1 98 ? 5.750 13.100 13.039 1.00 98.56 98 GLY A C 1
ATOM 781 O O . GLY A 1 98 ? 4.870 13.353 13.860 1.00 98.56 98 GLY A O 1
ATOM 782 N N . VAL A 1 99 ? 5.767 13.657 11.822 1.00 98.50 99 VAL A N 1
ATOM 783 C CA . VAL A 1 99 ? 4.725 14.588 11.340 1.00 98.50 99 VAL A CA 1
ATOM 784 C C . VAL A 1 99 ? 3.355 13.909 11.314 1.00 98.50 99 VAL A C 1
ATOM 786 O O . VAL A 1 99 ? 2.357 14.485 11.760 1.00 98.50 99 VAL A O 1
ATOM 789 N N . PHE A 1 100 ? 3.307 12.669 10.825 1.00 98.69 100 PHE A N 1
ATOM 790 C CA . PHE A 1 100 ? 2.081 11.886 10.793 1.00 98.69 100 PHE A CA 1
ATOM 791 C C . PHE A 1 100 ? 1.533 11.626 12.198 1.00 98.69 100 PHE A C 1
ATOM 793 O O . PHE A 1 100 ? 0.347 11.851 12.423 1.00 98.69 100 PHE A O 1
ATOM 800 N N . LEU A 1 101 ? 2.382 11.220 13.150 1.00 98.75 101 LEU A N 1
ATOM 801 C CA . LEU A 1 101 ? 1.977 10.949 14.530 1.00 98.75 101 LEU A CA 1
ATOM 802 C C . LEU A 1 101 ? 1.342 12.180 15.192 1.00 98.75 101 LEU A C 1
ATOM 804 O O . LEU A 1 101 ? 0.292 12.062 15.817 1.00 98.75 101 LEU A O 1
ATOM 808 N N . LEU A 1 102 ? 1.933 13.365 15.015 1.00 98.44 102 LEU A N 1
ATOM 809 C CA . LEU A 1 102 ? 1.347 14.610 15.525 1.00 98.44 102 LEU A CA 1
ATOM 810 C C . LEU A 1 102 ? -0.044 14.865 14.919 1.00 98.44 102 LEU A C 1
ATOM 812 O O . LEU A 1 102 ? -0.994 15.167 15.634 1.00 98.44 102 LEU A O 1
ATOM 816 N N . SER A 1 103 ? -0.185 14.665 13.608 1.00 98.56 103 SER A N 1
ATOM 817 C CA . SER A 1 103 ? -1.423 14.960 12.873 1.00 98.56 103 SER A CA 1
ATOM 818 C C . SER A 1 103 ? -2.551 13.949 13.128 1.00 98.56 103 SER A C 1
ATOM 820 O O . SER A 1 103 ? -3.735 14.308 13.158 1.00 98.56 103 SER A O 1
ATOM 822 N N . ILE A 1 104 ? -2.214 12.664 13.285 1.00 98.69 104 ILE A N 1
ATOM 823 C CA . ILE A 1 104 ? -3.211 11.607 13.486 1.00 98.69 104 ILE A CA 1
ATOM 824 C C . ILE A 1 104 ? -3.838 11.692 14.878 1.00 98.69 104 ILE A C 1
ATOM 826 O O . ILE A 1 104 ? -5.028 11.419 15.006 1.00 98.69 104 ILE A O 1
ATOM 830 N N . VAL A 1 105 ? -3.101 12.154 15.895 1.00 98.62 105 VAL A N 1
ATOM 831 C CA . VAL A 1 105 ? -3.636 12.379 17.250 1.00 98.62 105 VAL A CA 1
ATOM 832 C C . VAL A 1 105 ? -4.781 13.398 17.225 1.00 98.62 105 VAL A C 1
ATOM 834 O O . VAL A 1 105 ? -5.880 13.101 17.701 1.00 98.62 105 VAL A O 1
ATOM 837 N N . ASP A 1 106 ? -4.582 14.552 16.582 1.00 98.56 106 ASP A N 1
ATOM 838 C CA . ASP A 1 106 ? -5.628 15.577 16.438 1.00 98.56 106 ASP A CA 1
ATOM 839 C C . ASP A 1 106 ? -6.824 15.069 15.622 1.00 98.56 106 ASP A C 1
ATOM 841 O O . ASP A 1 106 ? -7.986 15.400 15.880 1.00 98.56 106 ASP A O 1
ATOM 845 N N . THR A 1 107 ? -6.546 14.236 14.621 1.00 98.56 107 THR A N 1
ATOM 846 C CA . THR A 1 107 ? -7.570 13.626 13.772 1.00 98.56 107 THR A CA 1
ATOM 847 C C . THR A 1 107 ? -8.417 12.618 14.545 1.00 98.56 107 THR A C 1
ATOM 849 O O . THR A 1 107 ? -9.644 12.697 14.489 1.00 98.56 107 THR A O 1
ATOM 852 N N . LEU A 1 108 ? -7.803 11.731 15.330 1.00 98.75 108 LEU A N 1
ATOM 853 C CA . LEU A 1 108 ? -8.505 10.798 16.214 1.00 98.75 108 LEU A CA 1
ATOM 854 C C . LEU A 1 108 ? -9.336 11.547 17.261 1.00 98.75 108 LEU A C 1
ATOM 856 O O . LEU A 1 108 ? -10.499 11.198 17.480 1.00 98.75 108 LEU A O 1
ATOM 860 N N . HIS A 1 109 ? -8.784 12.616 17.844 1.00 98.38 109 HIS A N 1
ATOM 861 C CA . HIS A 1 109 ? -9.488 13.450 18.815 1.00 98.38 109 HIS A CA 1
ATOM 862 C C . HIS A 1 109 ? -10.743 14.100 18.218 1.00 98.38 109 HIS A C 1
ATOM 864 O O . HIS A 1 109 ? -11.786 14.126 18.867 1.00 98.38 109 HIS A O 1
ATOM 870 N N . ARG A 1 110 ? -10.685 14.581 16.973 1.00 98.25 110 ARG A N 1
ATOM 871 C CA . ARG A 1 110 ? -11.838 15.190 16.293 1.00 98.25 110 ARG A CA 1
ATOM 872 C C . ARG A 1 110 ? -12.856 14.157 15.803 1.00 98.25 110 ARG A C 1
ATOM 874 O O . ARG A 1 110 ? -14.058 14.379 15.928 1.00 98.25 110 ARG A O 1
ATOM 881 N N . ILE A 1 111 ? -12.394 13.048 15.221 1.00 97.81 111 ILE A N 1
ATOM 882 C CA . ILE A 1 111 ? -13.265 12.034 14.606 1.00 97.81 111 ILE A CA 1
ATOM 883 C C . ILE A 1 111 ? -13.982 11.186 15.664 1.00 97.81 111 ILE A C 1
ATOM 885 O O . ILE A 1 111 ? -15.120 10.775 15.417 1.00 97.81 111 ILE A O 1
ATOM 889 N N . GLN A 1 112 ? -13.355 10.933 16.820 1.00 97.56 112 GLN A N 1
ATOM 890 C CA . GLN A 1 112 ? -13.883 10.073 17.892 1.00 97.56 112 GLN A CA 1
ATOM 891 C C . GLN A 1 112 ? -14.421 8.728 17.353 1.00 97.56 112 GLN A C 1
ATOM 893 O O . GLN A 1 112 ? -15.618 8.436 17.475 1.00 97.56 112 GLN A O 1
ATOM 898 N N . PRO A 1 113 ? -13.595 7.922 16.656 1.00 98.25 113 PRO A N 1
ATOM 899 C CA . PRO A 1 113 ? -14.051 6.643 16.130 1.00 98.25 113 PRO A CA 1
ATOM 900 C C . PRO A 1 113 ? -14.280 5.626 17.252 1.00 98.25 113 PRO A C 1
ATOM 902 O O . PRO A 1 113 ? -13.623 5.655 18.287 1.00 98.25 113 PRO A O 1
ATOM 905 N N . HIS A 1 114 ? -15.194 4.684 17.021 1.00 98.44 114 HIS A N 1
ATOM 906 C CA . HIS A 1 114 ? -15.425 3.573 17.948 1.00 98.44 114 HIS A CA 1
ATOM 907 C C . HIS A 1 114 ? -14.378 2.467 17.784 1.00 98.44 114 HIS A C 1
ATOM 909 O O . HIS A 1 114 ? -14.168 1.679 18.700 1.00 98.44 114 HIS A O 1
ATOM 915 N N . VAL A 1 115 ? -13.770 2.376 16.600 1.00 98.31 115 VAL A N 1
ATOM 916 C CA . VAL A 1 115 ? -12.680 1.455 16.276 1.00 98.31 115 VAL A CA 1
ATOM 917 C C . VAL A 1 115 ? -11.875 2.027 15.110 1.00 98.31 115 VAL A C 1
ATOM 919 O O . VAL A 1 115 ? -12.439 2.656 14.209 1.00 98.31 115 VAL A O 1
ATOM 922 N N . VAL A 1 116 ? -10.567 1.801 15.134 1.00 98.75 116 VAL A N 1
ATOM 923 C CA . VAL A 1 116 ? -9.656 2.050 14.016 1.00 98.75 116 VAL A CA 1
ATOM 924 C C . VAL A 1 116 ? -9.338 0.725 13.337 1.00 98.75 116 VAL A C 1
ATOM 926 O O . VAL A 1 116 ? -9.015 -0.247 14.014 1.00 98.75 116 VAL A O 1
ATOM 929 N N . VAL A 1 117 ? -9.421 0.682 12.011 1.00 98.56 117 VAL A N 1
ATOM 930 C CA . VAL A 1 117 ? -9.047 -0.478 11.200 1.00 98.56 117 VAL A CA 1
ATOM 931 C C . VAL A 1 117 ? -7.835 -0.116 10.350 1.00 98.56 117 VAL A C 1
ATOM 933 O O . VAL A 1 117 ? -7.881 0.807 9.537 1.00 98.56 117 VAL A O 1
ATOM 936 N N . LEU A 1 118 ? -6.759 -0.866 10.563 1.00 98.38 118 LEU A N 1
ATOM 937 C CA . LEU A 1 118 ? -5.467 -0.741 9.897 1.00 98.38 118 LEU A CA 1
ATOM 938 C C . LEU A 1 118 ? -5.260 -1.921 8.951 1.00 98.38 118 LEU A C 1
ATOM 940 O O . LEU A 1 118 ? -5.776 -3.012 9.203 1.00 98.38 118 LEU A O 1
ATOM 944 N N . ALA A 1 119 ? -4.483 -1.732 7.891 1.00 96.38 119 ALA A N 1
ATOM 945 C CA . ALA A 1 119 ? -4.158 -2.792 6.940 1.00 96.38 119 ALA A CA 1
ATOM 946 C C . ALA A 1 119 ? -2.682 -2.740 6.549 1.00 96.38 119 ALA A C 1
ATOM 948 O O . ALA A 1 119 ? -2.129 -1.658 6.382 1.00 96.38 119 ALA A O 1
ATOM 949 N N . GLY A 1 120 ? -2.057 -3.905 6.380 1.00 93.69 120 GLY A N 1
ATOM 950 C CA . GLY A 1 120 ? -0.656 -3.989 5.972 1.00 93.69 120 GLY A CA 1
ATOM 951 C C . GLY A 1 120 ? 0.306 -3.690 7.120 1.00 93.69 120 GLY A C 1
ATOM 952 O O . GLY A 1 120 ? 0.097 -4.127 8.249 1.00 93.69 120 GLY A O 1
ATOM 953 N N . ASP A 1 121 ? 1.411 -3.022 6.824 1.00 94.62 121 ASP A N 1
ATOM 954 C CA . ASP A 1 121 ? 2.585 -2.982 7.699 1.00 94.62 121 ASP A CA 1
ATOM 955 C C . ASP A 1 121 ? 3.433 -1.714 7.568 1.00 94.62 121 ASP A C 1
ATOM 957 O O . ASP A 1 121 ? 4.509 -1.640 8.156 1.00 94.62 121 ASP A O 1
ATOM 961 N N . ARG A 1 122 ? 2.955 -0.701 6.839 1.00 93.69 122 ARG A N 1
ATOM 962 C CA . ARG A 1 122 ? 3.688 0.556 6.670 1.00 93.69 122 ARG A CA 1
ATOM 963 C C . ARG A 1 122 ? 3.731 1.369 7.968 1.00 93.69 122 ARG A C 1
ATOM 965 O O . ARG A 1 122 ? 2.891 1.227 8.861 1.00 93.69 122 ARG A O 1
ATOM 972 N N . GLY A 1 123 ? 4.702 2.277 8.062 1.00 95.81 123 GLY A N 1
ATOM 973 C CA . GLY A 1 123 ? 4.954 3.062 9.274 1.00 95.81 123 GLY A CA 1
ATOM 974 C C . GLY A 1 123 ? 3.770 3.923 9.735 1.00 95.81 123 GLY A C 1
ATOM 975 O O . GLY A 1 123 ? 3.540 4.050 10.936 1.00 95.81 123 GLY A O 1
ATOM 976 N N . GLU A 1 124 ? 2.976 4.474 8.814 1.00 97.44 124 GLU A N 1
ATOM 977 C CA . GLU A 1 124 ? 1.748 5.218 9.120 1.00 97.44 124 GLU A CA 1
ATOM 978 C C . GLU A 1 124 ? 0.703 4.361 9.858 1.00 97.44 124 GLU A C 1
ATOM 980 O O . GLU A 1 124 ? 0.001 4.860 10.745 1.00 97.44 124 GLU A O 1
ATOM 985 N N . GLN A 1 125 ? 0.645 3.056 9.577 1.00 97.88 125 GLN A N 1
ATOM 986 C CA . GLN A 1 125 ? -0.237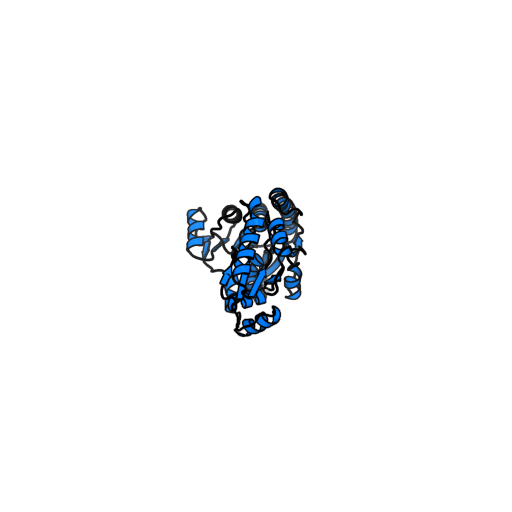 2.123 10.279 1.00 97.88 125 GLN A CA 1
ATOM 987 C C . GLN A 1 125 ? 0.237 1.945 11.726 1.00 97.88 125 GLN A C 1
ATOM 989 O O . GLN A 1 125 ? -0.549 2.115 12.659 1.00 97.88 125 GLN A O 1
ATOM 994 N N . LEU A 1 126 ? 1.541 1.724 11.934 1.00 98.12 126 LEU A N 1
ATOM 995 C CA . LEU A 1 126 ? 2.129 1.618 13.274 1.00 98.12 126 LEU A CA 1
ATOM 996 C C . LEU A 1 126 ? 1.914 2.890 14.103 1.00 98.12 126 LEU A C 1
ATOM 998 O O . LEU A 1 126 ? 1.517 2.802 15.265 1.00 98.12 126 LEU A O 1
ATOM 1002 N N . MET A 1 127 ? 2.146 4.070 13.520 1.00 98.62 127 MET A N 1
ATOM 1003 C CA . MET A 1 127 ? 1.926 5.345 14.216 1.00 98.62 127 MET A CA 1
ATOM 1004 C C . MET A 1 127 ? 0.458 5.522 14.610 1.00 98.62 127 MET A C 1
ATOM 1006 O O . MET A 1 127 ? 0.165 5.998 15.707 1.00 98.62 127 MET A O 1
ATOM 1010 N N . THR A 1 128 ? -0.469 5.094 13.750 1.00 98.69 128 THR A N 1
ATOM 1011 C CA . THR A 1 128 ? -1.897 5.129 14.069 1.00 98.69 128 THR A CA 1
ATOM 1012 C C . THR A 1 128 ? -2.248 4.159 15.196 1.00 98.69 128 THR A C 1
ATOM 1014 O O . THR A 1 128 ? -2.977 4.542 16.109 1.00 98.69 128 THR A O 1
ATOM 1017 N N . ALA A 1 129 ? -1.726 2.928 15.169 1.00 98.62 129 ALA A N 1
ATOM 1018 C CA . ALA A 1 129 ? -1.964 1.936 16.218 1.00 98.62 129 ALA A CA 1
ATOM 1019 C C . ALA A 1 129 ? -1.486 2.440 17.586 1.00 98.62 129 ALA A C 1
ATOM 1021 O O . ALA A 1 129 ? -2.230 2.370 18.564 1.00 98.62 129 ALA A O 1
ATOM 1022 N N . LEU A 1 130 ? -0.275 3.006 17.631 1.00 98.56 130 LEU A N 1
ATOM 1023 C CA . LEU A 1 130 ? 0.305 3.605 18.831 1.00 98.56 130 LEU A CA 1
ATOM 1024 C C . LEU A 1 130 ? -0.586 4.727 19.386 1.00 98.56 130 LEU A C 1
ATOM 1026 O O . LEU A 1 130 ? -0.943 4.708 20.565 1.00 98.56 130 LEU A O 1
ATOM 1030 N N . ALA A 1 131 ? -0.978 5.681 18.534 1.00 98.69 131 ALA A N 1
ATOM 1031 C CA . ALA A 1 131 ? -1.825 6.803 18.930 1.00 98.69 131 ALA A CA 1
ATOM 1032 C C . ALA A 1 131 ? -3.199 6.333 19.434 1.00 98.69 131 ALA A C 1
ATOM 1034 O O . ALA A 1 131 ? -3.626 6.711 20.524 1.00 98.69 131 ALA A O 1
ATOM 1035 N N . ALA A 1 132 ? -3.874 5.467 18.674 1.00 98.62 132 ALA A N 1
ATOM 1036 C CA . ALA A 1 132 ? -5.194 4.953 19.021 1.00 98.62 132 ALA A CA 1
ATOM 1037 C C . ALA A 1 132 ? -5.179 4.166 20.341 1.00 98.62 132 ALA A C 1
ATOM 1039 O O . ALA A 1 132 ? -6.034 4.405 21.194 1.00 98.62 132 ALA A O 1
ATOM 1040 N N . ALA A 1 133 ? -4.175 3.310 20.560 1.00 97.62 133 ALA A N 1
ATOM 1041 C CA . ALA A 1 133 ? -4.026 2.564 21.806 1.00 97.62 133 ALA A CA 1
ATOM 1042 C C . ALA A 1 133 ? -3.839 3.490 23.022 1.00 97.62 133 ALA A C 1
ATOM 1044 O O . ALA A 1 133 ? -4.486 3.293 24.049 1.00 97.62 133 ALA A O 1
ATOM 1045 N N . HIS A 1 134 ? -3.016 4.540 22.914 1.00 98.25 134 HIS A N 1
ATOM 1046 C CA . HIS A 1 134 ? -2.840 5.526 23.993 1.00 98.25 134 HIS A CA 1
ATOM 1047 C C . HIS A 1 134 ? -4.076 6.400 24.234 1.00 98.25 134 HIS A C 1
ATOM 1049 O O . HIS A 1 134 ? -4.292 6.876 25.346 1.00 98.25 134 HIS A O 1
ATOM 1055 N N . MET A 1 135 ? -4.914 6.575 23.215 1.00 98.44 135 MET A N 1
ATOM 1056 C CA . MET A 1 135 ? -6.194 7.276 23.315 1.00 98.44 135 MET A CA 1
ATOM 1057 C C . MET A 1 135 ? -7.354 6.350 23.712 1.00 98.44 135 MET A C 1
ATOM 1059 O O . MET A 1 135 ? -8.504 6.788 23.725 1.00 98.44 135 MET A O 1
ATOM 1063 N N . ASN A 1 136 ? -7.064 5.087 24.053 1.00 98.12 136 ASN A N 1
ATOM 1064 C CA . ASN A 1 136 ? -8.041 4.067 24.434 1.00 98.12 136 ASN A CA 1
ATOM 1065 C C . ASN A 1 136 ? -9.117 3.819 23.358 1.00 98.12 136 ASN A C 1
ATOM 1067 O O . ASN A 1 136 ? -10.286 3.566 23.658 1.00 98.12 136 ASN A O 1
ATOM 1071 N N . ILE A 1 137 ? -8.714 3.912 22.090 1.00 98.69 137 ILE A N 1
ATOM 1072 C CA . ILE A 1 137 ? -9.537 3.603 20.924 1.00 98.69 137 ILE A CA 1
ATOM 1073 C C . ILE A 1 137 ? -9.177 2.182 20.464 1.00 98.69 137 ILE A C 1
ATOM 1075 O O . ILE A 1 137 ? -8.012 1.931 20.148 1.00 98.69 137 ILE A O 1
ATOM 1079 N N . PRO A 1 138 ? -10.143 1.246 20.387 1.00 98.50 138 PRO A N 1
ATOM 1080 C CA . PRO A 1 138 ? -9.887 -0.103 19.894 1.00 98.50 138 PRO A CA 1
ATOM 1081 C C . PRO A 1 138 ? -9.283 -0.102 18.487 1.00 98.50 138 PRO A C 1
ATOM 1083 O O . PRO A 1 138 ? -9.742 0.627 17.605 1.00 98.50 138 PRO A O 1
ATOM 1086 N N . VAL A 1 139 ? -8.293 -0.964 18.265 1.00 98.75 139 VAL A N 1
ATOM 1087 C CA . VAL A 1 139 ? -7.583 -1.100 16.985 1.00 98.75 139 VAL A CA 1
ATOM 1088 C C . VAL A 1 139 ? -7.761 -2.513 16.450 1.00 98.75 139 VAL A C 1
ATOM 1090 O O . VAL A 1 139 ? -7.525 -3.480 17.174 1.00 98.75 139 VAL A O 1
ATOM 1093 N N . ALA A 1 140 ? -8.142 -2.633 15.184 1.00 98.50 140 ALA A N 1
ATOM 1094 C CA . ALA A 1 140 ? -8.154 -3.886 14.449 1.00 98.50 140 ALA A CA 1
ATOM 1095 C C . ALA A 1 140 ? -7.152 -3.843 13.289 1.00 98.50 140 ALA A C 1
ATOM 1097 O O . ALA A 1 140 ? -6.985 -2.801 12.656 1.00 98.50 140 ALA A O 1
ATOM 1098 N N . HIS A 1 141 ? -6.501 -4.967 12.997 1.00 98.44 141 HIS A N 1
ATOM 1099 C CA . HIS A 1 141 ? -5.435 -5.045 11.995 1.00 98.44 141 HIS A CA 1
ATOM 1100 C C . HIS A 1 141 ? -5.696 -6.147 10.973 1.00 98.44 141 HIS A C 1
ATOM 1102 O O . HIS A 1 141 ? -5.824 -7.311 11.333 1.00 98.44 141 HIS A O 1
ATOM 1108 N N . ILE A 1 142 ? -5.766 -5.771 9.699 1.00 97.94 142 ILE A N 1
ATOM 1109 C CA . ILE A 1 142 ? -5.904 -6.660 8.543 1.00 97.94 142 ILE A CA 1
ATOM 1110 C C . ILE A 1 142 ? -4.525 -7.056 8.029 1.00 97.94 142 ILE A C 1
ATOM 1112 O O . ILE A 1 142 ? -3.624 -6.220 7.967 1.00 97.94 142 ILE A O 1
ATOM 1116 N N . GLN A 1 143 ? -4.402 -8.316 7.593 1.00 95.56 143 GLN A N 1
ATOM 1117 C CA . GLN A 1 143 ? -3.128 -8.926 7.200 1.00 95.56 143 GLN A CA 1
ATOM 1118 C C . GLN A 1 143 ? -2.172 -9.026 8.401 1.00 95.56 143 GLN A C 1
ATOM 1120 O O . GLN A 1 143 ? -0.950 -8.875 8.301 1.00 95.56 143 GLN A O 1
ATOM 1125 N N . ALA A 1 144 ? -2.762 -9.276 9.570 1.00 96.62 144 ALA A N 1
ATOM 1126 C CA . ALA A 1 144 ? -2.031 -9.401 10.809 1.00 96.62 144 ALA A CA 1
ATOM 1127 C C . ALA A 1 144 ? -1.157 -10.652 10.798 1.00 96.62 144 ALA A C 1
ATOM 1129 O O . ALA A 1 144 ? -1.564 -11.722 10.344 1.00 96.62 144 ALA A O 1
ATOM 1130 N N . GLY A 1 145 ? 0.047 -10.504 11.343 1.00 95.69 145 GLY A N 1
ATOM 1131 C CA . GLY A 1 145 ? 0.913 -11.632 11.627 1.00 95.69 145 GLY A CA 1
ATOM 1132 C C . GLY A 1 145 ? 1.761 -12.136 10.475 1.00 95.69 145 GLY A C 1
ATOM 1133 O O . GLY A 1 145 ? 2.455 -13.099 10.734 1.00 95.69 145 GLY A O 1
ATOM 1134 N N . GLU A 1 146 ? 1.764 -11.539 9.273 1.00 94.81 146 GLU A N 1
ATOM 1135 C CA . GLU A 1 146 ? 2.597 -11.942 8.113 1.00 94.81 146 GLU A CA 1
ATOM 1136 C C . GLU A 1 146 ? 4.121 -11.705 8.288 1.00 94.81 146 GLU A C 1
ATOM 1138 O O . GLU A 1 146 ? 4.521 -10.994 9.207 1.00 94.81 146 GLU A O 1
ATOM 1143 N N . ILE A 1 147 ? 4.985 -12.308 7.451 1.00 90.25 147 ILE A N 1
ATOM 1144 C CA . ILE A 1 147 ? 6.445 -12.047 7.438 1.00 90.25 147 ILE A CA 1
ATOM 1145 C C . ILE A 1 147 ? 6.782 -11.247 6.183 1.00 90.25 147 ILE A C 1
ATOM 1147 O O . ILE A 1 147 ? 6.415 -11.630 5.077 1.00 90.25 147 ILE A O 1
ATOM 1151 N N . SER A 1 148 ? 7.520 -10.156 6.360 1.00 83.12 148 SER A N 1
ATOM 1152 C CA . SER A 1 148 ? 8.216 -9.438 5.287 1.00 83.12 148 SER A CA 1
ATOM 1153 C C . SER A 1 148 ? 9.689 -9.300 5.676 1.00 83.12 148 SER A C 1
ATOM 1155 O O . SER A 1 148 ? 10.019 -9.200 6.856 1.00 83.12 148 SER A O 1
ATOM 1157 N N . GLY A 1 149 ? 10.586 -9.375 4.691 1.00 75.56 149 GLY A N 1
ATOM 1158 C CA . GLY A 1 149 ? 12.040 -9.429 4.899 1.00 75.56 149 GLY A CA 1
ATOM 1159 C C . GLY A 1 149 ? 12.730 -8.070 5.056 1.00 75.56 149 GLY A C 1
ATOM 1160 O O . GLY A 1 149 ? 13.924 -7.981 4.794 1.00 75.56 149 GLY A O 1
ATOM 1161 N N . ASN A 1 150 ? 11.992 -7.021 5.415 1.00 83.19 150 ASN A N 1
ATOM 1162 C CA . ASN A 1 150 ? 12.468 -5.639 5.515 1.00 83.19 150 ASN A CA 1
ATOM 1163 C C . ASN A 1 150 ? 11.905 -4.963 6.786 1.00 83.19 150 ASN A C 1
ATOM 1165 O O . ASN A 1 150 ? 11.250 -5.606 7.616 1.00 83.19 150 ASN A O 1
ATOM 1169 N N . ILE A 1 151 ? 12.129 -3.655 6.928 1.00 89.56 151 ILE A N 1
ATOM 1170 C CA . ILE A 1 151 ? 11.589 -2.830 8.022 1.00 89.56 151 ILE A CA 1
ATOM 1171 C C . ILE A 1 151 ? 10.071 -2.973 8.233 1.00 89.56 151 ILE A C 1
ATOM 1173 O O . ILE A 1 151 ? 9.585 -2.839 9.362 1.00 89.56 151 ILE A O 1
ATOM 1177 N N . ASP A 1 152 ? 9.313 -3.300 7.188 1.00 91.19 152 ASP A N 1
ATOM 1178 C CA . ASP A 1 152 ? 7.865 -3.475 7.285 1.00 91.19 152 ASP A CA 1
ATOM 1179 C C . ASP A 1 152 ? 7.517 -4.707 8.133 1.00 91.19 152 ASP A C 1
ATOM 1181 O O . ASP A 1 152 ? 6.581 -4.678 8.929 1.00 91.19 152 ASP A O 1
ATOM 1185 N N . GLY A 1 153 ? 8.332 -5.766 8.085 1.00 91.69 153 GLY A N 1
ATOM 1186 C CA . GLY A 1 153 ? 8.165 -6.940 8.946 1.00 91.69 153 GLY A CA 1
ATOM 1187 C C . GLY A 1 153 ? 8.308 -6.589 10.429 1.00 91.69 153 GLY A C 1
ATOM 1188 O O . GLY A 1 153 ? 7.493 -7.000 11.260 1.00 91.69 153 GLY A O 1
ATOM 1189 N N . MET A 1 154 ? 9.297 -5.754 10.765 1.00 93.25 154 MET A N 1
ATOM 1190 C CA . MET A 1 154 ? 9.469 -5.233 12.127 1.00 93.25 154 MET A CA 1
ATOM 1191 C C . MET A 1 154 ? 8.276 -4.370 12.542 1.00 93.25 154 MET A C 1
ATOM 1193 O O . MET A 1 154 ? 7.748 -4.527 13.644 1.00 93.25 154 MET A O 1
ATOM 1197 N N . THR A 1 155 ? 7.828 -3.496 11.642 1.00 95.38 155 THR A N 1
ATOM 1198 C CA . THR A 1 155 ? 6.688 -2.599 11.852 1.00 95.38 155 THR A CA 1
ATOM 1199 C C . THR A 1 155 ? 5.409 -3.393 12.107 1.00 95.38 155 THR A C 1
ATOM 1201 O O . THR A 1 155 ? 4.704 -3.116 13.079 1.00 95.38 155 THR A O 1
ATOM 1204 N N . ARG A 1 156 ? 5.154 -4.451 11.328 1.00 96.38 156 ARG A N 1
ATOM 1205 C CA . ARG A 1 156 ? 4.006 -5.350 11.495 1.00 96.38 156 ARG A CA 1
ATOM 1206 C C . ARG A 1 156 ? 3.984 -6.008 12.872 1.00 96.38 156 ARG A C 1
ATOM 1208 O O . ARG A 1 156 ? 2.956 -6.002 13.549 1.00 96.38 156 ARG A O 1
ATOM 1215 N N . HIS A 1 157 ? 5.109 -6.575 13.300 1.00 95.19 157 HIS A N 1
ATOM 1216 C CA . HIS A 1 157 ? 5.189 -7.280 14.580 1.00 95.19 157 HIS A CA 1
ATOM 1217 C C . HIS A 1 157 ? 5.186 -6.333 15.788 1.00 95.19 157 HIS A C 1
ATOM 1219 O O . HIS A 1 157 ? 4.637 -6.687 16.833 1.00 95.19 157 HIS A O 1
ATOM 1225 N N . ALA A 1 158 ? 5.741 -5.125 15.648 1.00 96.06 158 ALA A N 1
ATOM 1226 C CA . ALA A 1 158 ? 5.632 -4.077 16.659 1.00 96.06 158 ALA A CA 1
ATOM 1227 C C . ALA A 1 158 ? 4.185 -3.579 16.789 1.00 96.06 158 ALA A C 1
ATOM 1229 O O . ALA A 1 158 ? 3.662 -3.475 17.898 1.00 96.06 158 ALA A O 1
ATOM 1230 N N . MET A 1 159 ? 3.518 -3.337 15.656 1.00 95.50 159 MET A N 1
ATOM 1231 C CA . MET A 1 159 ? 2.134 -2.868 15.608 1.00 95.50 159 MET A CA 1
ATOM 1232 C C . MET A 1 159 ? 1.176 -3.847 16.282 1.00 95.50 159 MET A C 1
ATOM 1234 O O . MET A 1 159 ? 0.274 -3.403 16.989 1.00 95.50 159 MET A O 1
ATOM 1238 N N . ALA A 1 160 ? 1.406 -5.158 16.145 1.00 96.62 160 ALA A N 1
ATOM 1239 C CA . ALA A 1 160 ? 0.584 -6.186 16.781 1.00 96.62 160 ALA A CA 1
ATOM 1240 C C . ALA A 1 160 ? 0.401 -5.963 18.298 1.00 96.62 160 ALA A C 1
ATOM 1242 O O . ALA A 1 160 ? -0.676 -6.227 18.817 1.00 96.62 160 ALA A O 1
ATOM 1243 N N . ARG A 1 161 ? 1.386 -5.378 18.999 1.00 96.81 161 ARG A N 1
ATOM 1244 C CA . ARG A 1 161 ? 1.285 -5.099 20.446 1.00 96.81 161 ARG A CA 1
ATOM 1245 C C . ARG A 1 161 ? 0.291 -4.004 20.820 1.00 96.81 161 ARG A C 1
ATOM 1247 O O . ARG A 1 161 ? -0.106 -3.914 21.977 1.00 96.81 161 ARG A O 1
ATOM 1254 N N . PHE A 1 162 ? -0.083 -3.158 19.867 1.00 97.69 162 PHE A N 1
ATOM 1255 C CA . PHE A 1 162 ? -1.049 -2.072 20.050 1.00 97.69 162 PHE A CA 1
ATOM 1256 C C . PHE A 1 162 ? -2.428 -2.419 19.467 1.00 97.69 162 PHE A C 1
ATOM 1258 O O . PHE A 1 162 ? -3.380 -1.643 19.577 1.00 97.69 162 PHE A O 1
ATOM 1265 N N . VAL A 1 163 ? -2.545 -3.588 18.836 1.00 97.75 163 VAL A N 1
ATOM 1266 C CA . VAL A 1 163 ? -3.756 -4.058 18.170 1.00 97.75 163 VAL A CA 1
ATOM 1267 C C . VAL A 1 163 ? -4.591 -4.896 19.135 1.00 97.75 163 VAL A C 1
ATOM 1269 O O . VAL A 1 163 ? -4.086 -5.737 19.868 1.00 97.75 163 VAL A O 1
ATOM 1272 N N . HIS A 1 164 ? -5.902 -4.666 19.121 1.00 98.31 164 HIS A N 1
ATOM 1273 C CA . HIS A 1 164 ? -6.862 -5.331 20.001 1.00 98.31 164 HIS A CA 1
ATOM 1274 C C . HIS A 1 164 ? -7.561 -6.508 19.307 1.00 98.31 164 HIS A C 1
ATOM 1276 O O . HIS A 1 164 ? -8.011 -7.431 19.982 1.00 98.31 164 HIS A O 1
ATOM 1282 N N . LEU A 1 165 ? -7.676 -6.467 17.974 1.00 98.44 165 LEU A N 1
ATOM 1283 C CA . LEU A 1 165 ? -8.230 -7.534 17.138 1.00 98.44 165 LEU A CA 1
ATOM 1284 C C . LEU A 1 165 ? -7.354 -7.756 15.903 1.00 98.44 165 LEU A C 1
ATOM 1286 O O . LEU A 1 165 ? -7.099 -6.836 15.130 1.00 98.44 165 LEU A O 1
ATOM 1290 N N . HIS A 1 166 ? -6.939 -8.994 15.688 1.00 98.62 166 HIS A N 1
ATOM 1291 C CA . HIS A 1 166 ? -6.052 -9.399 14.609 1.00 98.62 166 HIS A CA 1
ATOM 1292 C C . HIS A 1 166 ? -6.823 -10.196 13.565 1.00 98.62 166 HIS A C 1
ATOM 1294 O O . HIS A 1 166 ? -7.371 -11.257 13.862 1.00 98.62 166 HIS A O 1
ATOM 1300 N N . PHE A 1 167 ? -6.825 -9.709 12.331 1.00 98.50 167 PHE A N 1
ATOM 1301 C CA . PHE A 1 167 ? -7.399 -10.377 11.171 1.00 98.50 167 PHE A CA 1
ATOM 1302 C C . PHE A 1 167 ? -6.271 -10.947 10.308 1.00 98.50 167 PHE A C 1
ATOM 1304 O O . PHE A 1 167 ? -5.684 -10.259 9.466 1.00 98.50 167 PHE A O 1
ATOM 1311 N N . ALA A 1 168 ? -5.942 -12.211 10.563 1.00 98.06 168 ALA A N 1
ATOM 1312 C CA . ALA A 1 168 ? -4.900 -12.940 9.854 1.00 98.06 168 ALA A CA 1
ATOM 1313 C C . ALA A 1 168 ? -5.408 -13.440 8.493 1.00 98.06 168 ALA A C 1
ATOM 1315 O O . ALA A 1 168 ? -6.554 -13.880 8.360 1.00 98.06 168 ALA A O 1
ATOM 1316 N N . ALA A 1 169 ? -4.539 -13.409 7.481 1.00 96.81 169 ALA A N 1
ATOM 1317 C CA . ALA A 1 169 ? -4.890 -13.857 6.133 1.00 96.81 169 ALA A CA 1
ATOM 1318 C C . ALA A 1 169 ? -4.878 -15.388 5.983 1.00 96.81 169 ALA A C 1
ATOM 1320 O O . ALA A 1 169 ? -5.543 -15.932 5.106 1.00 96.81 169 ALA A O 1
ATOM 1321 N N . ASN A 1 170 ? -4.131 -16.090 6.831 1.00 97.31 170 ASN A N 1
ATOM 1322 C CA . ASN A 1 170 ? -4.001 -17.544 6.831 1.00 97.31 170 ASN A CA 1
ATOM 1323 C C . ASN A 1 170 ? -3.634 -18.044 8.238 1.00 97.31 170 ASN A C 1
ATOM 1325 O O . ASN A 1 170 ? -3.318 -17.258 9.136 1.00 97.31 170 ASN A O 1
ATOM 1329 N N . GLU A 1 171 ? -3.674 -19.363 8.424 1.00 97.88 171 GLU A N 1
ATOM 1330 C CA . GLU A 1 171 ? -3.420 -19.975 9.730 1.00 97.88 171 GLU A CA 1
ATOM 1331 C C . GLU A 1 171 ? -1.951 -19.866 10.163 1.00 97.88 171 GLU A C 1
ATOM 1333 O O . GLU A 1 171 ? -1.671 -19.760 11.352 1.00 97.88 171 GLU A O 1
ATOM 1338 N N . GLU A 1 172 ? -1.003 -19.804 9.222 1.00 97.94 172 GLU A N 1
ATOM 1339 C CA . GLU A 1 172 ? 0.413 -19.600 9.551 1.00 97.94 172 GLU A CA 1
ATOM 1340 C C . GLU A 1 172 ? 0.661 -18.214 10.161 1.00 97.94 172 GLU A C 1
ATOM 1342 O O . GLU A 1 172 ? 1.466 -18.067 11.082 1.00 97.94 172 GLU A O 1
ATOM 1347 N N . ALA A 1 173 ? -0.022 -17.182 9.663 1.00 97.69 173 ALA A N 1
ATOM 1348 C CA . ALA A 1 173 ? 0.007 -15.834 10.219 1.00 97.69 173 ALA A CA 1
ATOM 1349 C C . ALA A 1 173 ? -0.686 -15.771 11.588 1.00 97.69 173 ALA A C 1
ATOM 1351 O O . ALA A 1 173 ? -0.141 -15.183 12.527 1.00 97.69 173 ALA A O 1
ATOM 1352 N N . ALA A 1 174 ? -1.836 -16.438 11.735 1.00 98.31 174 ALA A N 1
ATOM 1353 C CA . ALA A 1 174 ? -2.533 -16.556 13.016 1.00 98.31 174 ALA A CA 1
ATOM 1354 C C . ALA A 1 174 ? -1.661 -17.247 14.077 1.00 98.31 174 ALA A C 1
ATOM 1356 O O . ALA A 1 174 ? -1.557 -16.775 15.210 1.00 98.31 174 ALA A O 1
ATOM 1357 N N . GLU A 1 175 ? -0.971 -18.323 13.702 1.00 98.25 175 GLU A N 1
ATOM 1358 C CA . GLU A 1 175 ? -0.093 -19.053 14.610 1.00 98.25 175 GLU A CA 1
ATOM 1359 C C . GLU A 1 175 ? 1.135 -18.234 15.011 1.00 98.25 175 GLU A C 1
ATOM 1361 O O . GLU A 1 175 ? 1.546 -18.247 16.171 1.00 98.25 175 GLU A O 1
ATOM 1366 N N . ARG A 1 176 ? 1.694 -17.439 14.093 1.00 97.69 176 ARG A N 1
ATOM 1367 C CA . ARG A 1 176 ? 2.776 -16.504 14.429 1.00 97.69 176 ARG A CA 1
ATOM 1368 C C . ARG A 1 176 ? 2.337 -15.465 15.459 1.00 97.69 176 ARG A C 1
ATOM 1370 O O . ARG A 1 176 ? 3.097 -15.197 16.390 1.00 97.69 176 ARG A O 1
ATOM 1377 N N . LEU A 1 177 ? 1.110 -14.952 15.367 1.00 98.12 177 LEU A N 1
ATOM 1378 C CA . LEU A 1 177 ? 0.546 -14.060 16.386 1.00 98.12 177 LEU A CA 1
ATOM 1379 C C . LEU A 1 177 ? 0.417 -14.763 17.745 1.00 98.12 177 LEU A C 1
ATOM 1381 O O . LEU A 1 177 ? 0.923 -14.238 18.739 1.00 98.12 177 LEU A O 1
ATOM 1385 N N . ARG A 1 178 ? -0.151 -15.977 17.791 1.00 98.12 178 ARG A N 1
ATOM 1386 C CA . ARG A 1 178 ? -0.271 -16.765 19.037 1.00 98.12 178 ARG A CA 1
ATOM 1387 C C . ARG A 1 178 ? 1.085 -17.024 19.683 1.00 98.12 178 ARG A C 1
ATOM 1389 O O . ARG A 1 178 ? 1.274 -16.745 20.863 1.00 98.12 178 ARG A O 1
ATOM 1396 N N . ARG A 1 179 ? 2.063 -17.488 18.899 1.00 97.50 179 ARG A N 1
ATOM 1397 C CA . ARG A 1 179 ? 3.434 -17.752 19.373 1.00 97.50 179 ARG A CA 1
ATOM 1398 C C . ARG A 1 179 ? 4.144 -16.499 19.862 1.00 97.50 179 ARG A C 1
ATOM 1400 O O . ARG 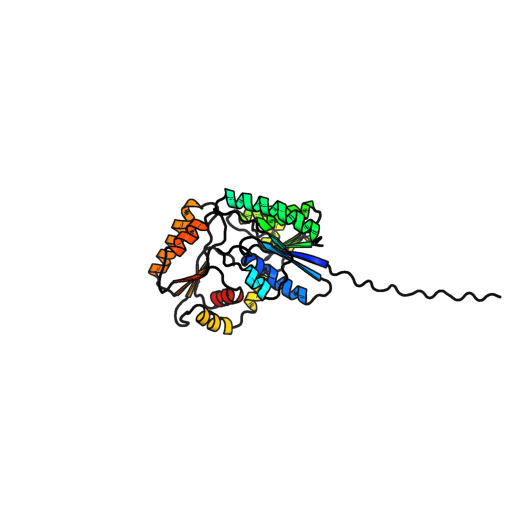A 1 179 ? 5.019 -16.586 20.716 1.00 97.50 179 ARG A O 1
ATOM 1407 N N . SER A 1 180 ? 3.768 -15.344 19.328 1.00 95.06 180 SER A N 1
ATOM 1408 C CA . SER A 1 180 ? 4.275 -14.053 19.773 1.00 95.06 180 SER A CA 1
ATOM 1409 C C . SER A 1 180 ? 3.570 -13.530 21.038 1.00 95.06 180 SER A C 1
ATOM 1411 O O . SER A 1 180 ? 3.938 -12.474 21.540 1.00 95.06 180 SER A O 1
ATOM 1413 N N . GLY A 1 181 ? 2.572 -14.240 21.571 1.00 96.50 181 GLY A N 1
ATOM 1414 C CA . GLY A 1 181 ? 1.918 -13.929 22.845 1.00 96.50 181 GLY A CA 1
ATOM 1415 C C . GLY A 1 181 ? 0.593 -13.170 22.746 1.00 96.50 181 GLY A C 1
ATOM 1416 O O . GLY A 1 181 ? 0.121 -12.681 23.765 1.00 96.50 181 GLY A O 1
ATOM 1417 N N . GLU A 1 182 ? -0.004 -13.055 21.557 1.00 98.12 182 GLU A N 1
ATOM 1418 C CA . GLU A 1 182 ? -1.356 -12.497 21.407 1.00 98.12 182 GLU A CA 1
ATOM 1419 C C . GLU A 1 182 ? -2.423 -13.498 21.883 1.00 98.12 182 GLU A C 1
ATOM 1421 O O . GLU A 1 182 ? -2.321 -14.702 21.619 1.00 98.12 182 GLU A O 1
ATOM 1426 N N . GLU A 1 183 ? -3.467 -13.029 22.575 1.00 98.00 183 GLU A N 1
ATOM 1427 C CA . GLU A 1 183 ? -4.513 -13.920 23.078 1.00 98.00 183 GLU A CA 1
ATOM 1428 C C . GLU A 1 183 ? -5.376 -14.496 21.946 1.00 98.00 183 GLU A C 1
ATOM 1430 O O . GLU A 1 183 ? -5.870 -13.775 21.079 1.00 98.00 183 GLU A O 1
ATOM 1435 N N . ALA A 1 184 ? -5.653 -15.803 22.001 1.00 97.69 184 ALA A N 1
ATOM 1436 C CA . ALA A 1 184 ? -6.363 -16.521 20.939 1.00 97.69 184 ALA A CA 1
ATOM 1437 C C . ALA A 1 184 ? -7.732 -15.916 20.574 1.00 97.69 184 ALA A C 1
ATOM 1439 O O . ALA A 1 184 ? -8.107 -15.929 19.408 1.00 97.69 184 ALA A O 1
ATOM 1440 N N . PHE A 1 185 ? -8.466 -15.349 21.540 1.00 97.69 185 PHE A N 1
ATOM 1441 C CA . PHE A 1 185 ? -9.780 -14.743 21.283 1.00 97.69 185 PHE A CA 1
ATOM 1442 C C . PHE A 1 185 ? -9.708 -13.446 20.459 1.00 97.69 185 PHE A C 1
ATOM 1444 O O . PHE A 1 185 ? -10.729 -13.005 19.933 1.00 97.69 185 PHE A O 1
ATOM 1451 N N . ARG A 1 186 ? -8.527 -12.820 20.370 1.00 97.62 186 ARG A N 1
ATOM 1452 C CA . ARG A 1 186 ? -8.286 -11.608 19.578 1.00 97.62 186 ARG A CA 1
ATOM 1453 C C . ARG A 1 186 ? -7.899 -11.925 18.140 1.00 97.62 186 ARG A C 1
ATOM 1455 O O . ARG A 1 186 ? -7.867 -11.008 17.331 1.00 97.62 186 ARG A O 1
ATOM 1462 N N . ILE A 1 187 ? -7.587 -13.180 17.821 1.00 98.62 187 ILE A N 1
ATOM 1463 C CA . ILE A 1 187 ? -7.048 -13.588 16.523 1.00 98.62 187 ILE A CA 1
ATOM 1464 C C . ILE A 1 187 ? -8.132 -14.310 15.734 1.00 98.62 187 ILE A C 1
ATOM 1466 O O . ILE A 1 187 ? -8.680 -15.315 16.184 1.00 98.62 187 ILE A O 1
ATOM 1470 N N . VAL A 1 188 ? -8.413 -13.819 14.531 1.00 98.44 188 VAL A N 1
ATOM 1471 C CA . VAL A 1 188 ? -9.384 -14.415 13.615 1.00 98.44 188 VAL A CA 1
ATOM 1472 C C . VAL A 1 188 ? -8.745 -14.568 12.240 1.00 98.44 188 VAL A C 1
ATOM 1474 O O . VAL A 1 188 ? -8.277 -13.595 11.650 1.00 98.44 188 VAL A O 1
ATOM 1477 N N . THR A 1 189 ? -8.744 -15.789 11.712 1.00 98.31 189 THR A N 1
ATOM 1478 C CA . THR A 1 189 ? -8.310 -16.073 10.339 1.00 98.31 189 THR A CA 1
ATOM 1479 C C . THR A 1 189 ? -9.467 -15.768 9.385 1.00 98.31 189 THR A C 1
ATOM 1481 O O . THR A 1 189 ? -10.502 -16.430 9.450 1.00 98.31 189 THR A O 1
ATOM 1484 N N . VAL A 1 190 ? -9.321 -14.755 8.525 1.00 96.69 190 VAL A N 1
ATOM 1485 C CA . VAL A 1 190 ? -10.410 -14.253 7.653 1.00 96.69 190 VAL A CA 1
ATOM 1486 C C . VAL A 1 190 ? -10.067 -14.227 6.163 1.00 96.69 190 VAL A C 1
ATOM 1488 O O . VAL A 1 190 ? -10.923 -13.887 5.353 1.00 96.69 190 VAL A O 1
ATOM 1491 N N . GLY A 1 191 ? -8.840 -14.587 5.782 1.00 95.44 191 GLY A N 1
ATOM 1492 C CA . GLY A 1 191 ? -8.372 -14.411 4.407 1.00 95.44 191 GLY A CA 1
ATOM 1493 C C . GLY A 1 191 ? -7.869 -12.991 4.133 1.00 95.44 191 GLY A C 1
ATOM 1494 O O . GLY A 1 191 ? -7.753 -12.161 5.036 1.00 95.44 191 GLY A O 1
ATOM 1495 N N . ALA A 1 192 ? -7.531 -12.714 2.875 1.00 93.19 192 ALA A N 1
ATOM 1496 C CA . ALA A 1 192 ? -7.036 -11.412 2.442 1.00 93.19 192 ALA A CA 1
ATOM 1497 C C . ALA A 1 192 ? -8.120 -10.682 1.623 1.00 93.19 192 ALA A C 1
ATOM 1499 O O . ALA A 1 192 ? -8.375 -11.100 0.493 1.00 93.19 192 ALA A O 1
ATOM 1500 N N . PRO A 1 193 ? -8.707 -9.574 2.124 1.00 93.00 193 PRO A N 1
ATOM 1501 C CA . PRO A 1 193 ? -9.801 -8.866 1.442 1.00 93.00 193 PRO A CA 1
ATOM 1502 C C . PRO A 1 193 ? -9.479 -8.441 0.006 1.00 93.00 193 PRO A C 1
ATOM 1504 O O . PRO A 1 193 ? -10.350 -8.395 -0.856 1.00 93.00 193 PRO A O 1
ATOM 1507 N N . GLN A 1 194 ? -8.205 -8.166 -0.276 1.00 88.12 194 GLN A N 1
ATOM 1508 C CA . GLN A 1 194 ? -7.741 -7.801 -1.611 1.00 88.12 194 GLN A CA 1
ATOM 1509 C C . GLN A 1 194 ? -8.001 -8.879 -2.678 1.00 88.12 194 GLN A C 1
ATOM 1511 O O . GLN A 1 194 ? -8.051 -8.543 -3.862 1.00 88.12 194 GLN A O 1
ATOM 1516 N N . LEU A 1 195 ? -8.155 -10.150 -2.279 1.00 89.06 195 LEU A N 1
ATOM 1517 C CA . LEU A 1 195 ? -8.485 -11.255 -3.181 1.00 89.06 195 LEU A CA 1
ATOM 1518 C C . LEU A 1 195 ? -9.960 -11.233 -3.593 1.00 89.06 195 LEU A C 1
ATOM 1520 O O . LEU A 1 195 ? -10.264 -11.629 -4.715 1.00 89.06 195 LEU A O 1
ATOM 1524 N N . ASP A 1 196 ? -10.857 -10.726 -2.743 1.00 87.06 196 ASP A N 1
ATOM 1525 C CA . ASP A 1 196 ? -12.297 -10.683 -3.021 1.00 87.06 196 ASP A CA 1
ATOM 1526 C C . ASP A 1 196 ? -12.582 -9.899 -4.304 1.00 87.06 196 ASP A C 1
ATOM 1528 O O . ASP A 1 196 ? -13.379 -10.316 -5.142 1.00 87.06 196 ASP A O 1
ATOM 1532 N N . GLU A 1 197 ? -11.880 -8.783 -4.499 1.00 80.31 197 GLU A N 1
ATOM 1533 C CA . GLU A 1 197 ? -11.990 -7.987 -5.720 1.00 80.31 197 GLU A CA 1
ATOM 1534 C C . GLU A 1 197 ? -11.291 -8.634 -6.915 1.00 80.31 197 GLU A C 1
ATOM 1536 O O . GLU A 1 197 ? -11.809 -8.554 -8.027 1.00 80.31 197 GLU A O 1
ATOM 1541 N N . LEU A 1 198 ? -10.153 -9.307 -6.708 1.00 81.38 198 LEU A N 1
ATOM 1542 C CA . LEU A 1 198 ? -9.455 -10.007 -7.792 1.00 81.38 198 LEU A CA 1
ATOM 1543 C C . LEU A 1 198 ? -10.295 -11.156 -8.362 1.00 81.38 198 LEU A C 1
ATOM 1545 O O . LEU A 1 198 ? -10.285 -11.382 -9.570 1.00 81.38 198 LEU A O 1
ATOM 1549 N N . LEU A 1 199 ? -11.071 -11.839 -7.518 1.00 82.06 199 LEU A N 1
ATOM 1550 C CA . LEU A 1 199 ? -11.997 -12.892 -7.938 1.00 82.06 199 LEU A CA 1
ATOM 1551 C C . LEU A 1 199 ? -13.192 -12.359 -8.744 1.00 82.06 199 LEU A C 1
ATOM 1553 O O . LEU A 1 199 ? -13.801 -13.114 -9.499 1.00 82.06 199 LEU A O 1
ATOM 1557 N N . GLN A 1 200 ? -13.525 -11.073 -8.611 1.00 76.12 200 GLN A N 1
ATOM 1558 C CA . GLN A 1 200 ? -14.623 -10.439 -9.349 1.00 76.12 200 GLN A CA 1
ATOM 1559 C C . GLN A 1 200 ? -14.202 -9.873 -10.712 1.00 76.12 200 GLN A C 1
ATOM 1561 O O . GLN A 1 200 ? -15.052 -9.427 -11.486 1.00 76.12 200 GLN A O 1
ATOM 1566 N N . VAL A 1 201 ? -12.909 -9.905 -11.041 1.00 71.00 201 VAL A N 1
ATOM 1567 C CA . VAL A 1 201 ? -12.393 -9.390 -12.315 1.00 71.00 201 VAL A CA 1
ATOM 1568 C C . VAL A 1 201 ? -12.795 -10.339 -13.442 1.00 71.00 201 VAL A C 1
ATOM 1570 O O . VAL A 1 201 ? -12.299 -11.461 -13.564 1.00 71.00 201 VAL A O 1
ATOM 1573 N N . ASN A 1 202 ? -13.734 -9.887 -14.272 1.00 66.50 202 ASN A N 1
ATOM 1574 C CA . ASN A 1 202 ? -14.276 -10.673 -15.375 1.00 66.50 202 ASN A CA 1
ATOM 1575 C C . ASN A 1 202 ? -13.332 -10.705 -16.596 1.00 66.50 202 ASN A C 1
ATOM 1577 O O . ASN A 1 202 ? -12.372 -9.943 -16.705 1.00 66.50 202 ASN A O 1
ATOM 1581 N N . GLY A 1 203 ? -13.612 -11.604 -17.547 1.00 60.00 203 GLY A N 1
ATOM 1582 C CA . GLY A 1 203 ? -12.776 -11.806 -18.740 1.00 60.00 203 GLY A CA 1
ATOM 1583 C C . GLY A 1 203 ? -12.619 -10.571 -19.640 1.00 60.00 203 GLY A C 1
ATOM 1584 O O . GLY A 1 203 ? -11.587 -10.439 -20.293 1.00 60.00 203 GLY A O 1
ATOM 1585 N N . LEU A 1 204 ? -13.580 -9.638 -19.616 1.00 58.78 204 LEU A N 1
ATOM 1586 C CA . LEU A 1 204 ? -13.534 -8.387 -20.391 1.00 58.78 204 LEU A CA 1
ATOM 1587 C C . LEU A 1 204 ? -12.418 -7.440 -19.921 1.00 58.78 204 LEU A C 1
ATOM 1589 O O . LEU A 1 204 ? -11.992 -6.565 -20.674 1.00 58.78 204 LEU A O 1
ATOM 1593 N N . ALA A 1 205 ? -11.902 -7.632 -18.703 1.00 70.06 205 ALA A N 1
ATOM 1594 C CA . ALA A 1 205 ? -10.782 -6.856 -18.187 1.00 70.06 205 ALA A CA 1
ATOM 1595 C C . ALA A 1 205 ? -9.506 -7.033 -19.027 1.00 70.06 205 ALA A C 1
ATOM 1597 O O . ALA A 1 205 ? -8.738 -6.085 -19.157 1.00 70.06 205 ALA A O 1
ATOM 1598 N N . GLY A 1 206 ? -9.292 -8.206 -19.638 1.00 74.50 206 GLY A N 1
ATOM 1599 C CA . GLY A 1 206 ? -8.086 -8.473 -20.428 1.00 74.50 206 GLY A CA 1
ATOM 1600 C C . GLY A 1 206 ? -8.013 -7.641 -21.710 1.00 74.50 206 GLY A C 1
ATOM 1601 O O . GLY A 1 206 ? -7.008 -6.980 -21.960 1.00 74.50 206 GLY A O 1
ATOM 1602 N N . GLU A 1 207 ? -9.095 -7.614 -22.492 1.00 81.69 207 GLU A N 1
ATOM 1603 C CA . GLU A 1 207 ? -9.180 -6.811 -23.722 1.00 81.69 207 GLU A CA 1
ATOM 1604 C C . GLU A 1 207 ? -9.129 -5.313 -23.417 1.00 81.69 207 GLU A C 1
ATOM 1606 O O . GLU A 1 207 ? -8.401 -4.564 -24.072 1.00 81.69 207 GLU A O 1
ATOM 1611 N N . ARG A 1 208 ? -9.851 -4.883 -22.373 1.00 87.25 208 ARG A N 1
ATOM 1612 C CA . ARG A 1 208 ? -9.856 -3.489 -21.921 1.00 87.25 208 ARG A CA 1
ATOM 1613 C C . ARG A 1 208 ? -8.457 -3.025 -21.524 1.00 87.25 208 ARG A C 1
ATOM 1615 O O . ARG A 1 208 ? -8.032 -1.957 -21.953 1.00 87.25 208 ARG A O 1
ATOM 1622 N N . VAL A 1 209 ? -7.739 -3.818 -20.727 1.00 88.19 209 VAL A N 1
ATOM 1623 C CA . VAL A 1 209 ? -6.377 -3.486 -20.289 1.00 88.19 209 VAL A CA 1
ATOM 1624 C C . VAL A 1 209 ? -5.399 -3.534 -21.458 1.00 88.19 209 VAL A C 1
ATOM 1626 O O . VAL A 1 209 ? -4.593 -2.619 -21.604 1.00 88.19 209 VAL A O 1
ATOM 1629 N N . ALA A 1 210 ? -5.492 -4.523 -22.348 1.00 88.50 210 ALA A N 1
ATOM 1630 C CA . ALA A 1 210 ? -4.652 -4.546 -23.541 1.00 88.50 210 ALA A CA 1
ATOM 1631 C C . ALA A 1 210 ? -4.841 -3.275 -24.389 1.00 88.50 210 ALA A C 1
ATOM 1633 O O . ALA A 1 210 ? -3.859 -2.658 -24.796 1.00 88.50 210 ALA A O 1
ATOM 1634 N N . ALA 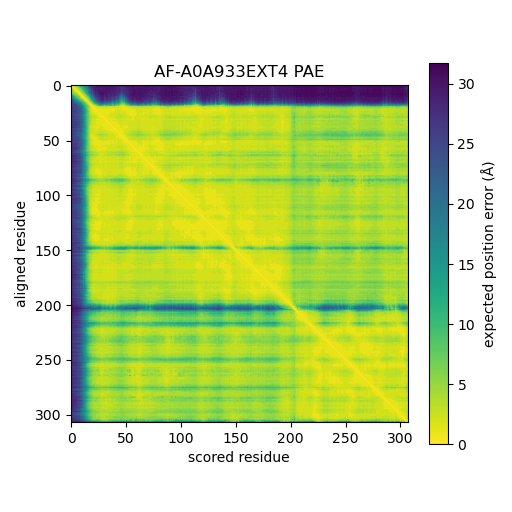A 1 211 ? -6.082 -2.817 -24.575 1.00 89.19 211 ALA A N 1
ATOM 1635 C CA . ALA A 1 211 ? -6.361 -1.562 -25.265 1.00 89.19 211 ALA A CA 1
ATOM 1636 C C . ALA A 1 211 ? -5.821 -0.336 -24.505 1.00 89.19 211 ALA A C 1
ATOM 1638 O O . ALA A 1 211 ? -5.145 0.497 -25.110 1.00 89.19 211 ALA A O 1
ATOM 1639 N N . HIS A 1 212 ? -6.070 -0.247 -23.192 1.00 91.12 212 HIS A N 1
ATOM 1640 C CA . HIS A 1 212 ? -5.647 0.873 -22.340 1.00 91.12 212 HIS A CA 1
ATOM 1641 C C . HIS A 1 212 ? -4.125 1.073 -22.354 1.00 91.12 212 HIS A C 1
ATOM 1643 O O . HIS A 1 212 ? -3.647 2.198 -22.460 1.00 91.12 212 HIS A O 1
ATOM 1649 N N . PHE A 1 213 ? -3.352 -0.015 -22.276 1.00 92.69 213 PHE A N 1
ATOM 1650 C CA . PHE A 1 213 ? -1.884 0.034 -22.248 1.00 92.69 213 PHE A CA 1
ATOM 1651 C C . PHE A 1 213 ? -1.239 -0.158 -23.632 1.00 92.69 213 PHE A C 1
ATOM 1653 O O . PHE A 1 213 ? -0.009 -0.202 -23.742 1.00 92.69 213 PHE A O 1
ATOM 1660 N N . HIS A 1 214 ? -2.048 -0.236 -24.696 1.00 92.75 214 HIS A N 1
ATOM 1661 C CA . HIS A 1 214 ? -1.617 -0.489 -26.074 1.00 92.75 214 HIS A CA 1
ATOM 1662 C C . HIS A 1 214 ? -0.745 -1.750 -26.213 1.00 92.75 214 HIS A C 1
ATOM 1664 O O . HIS A 1 214 ? 0.321 -1.719 -26.836 1.00 92.75 214 HIS A O 1
ATOM 1670 N N . LEU A 1 215 ? -1.189 -2.838 -25.588 1.00 93.12 215 LEU A N 1
ATOM 1671 C CA . LEU A 1 215 ? -0.546 -4.147 -25.607 1.00 93.12 215 LEU A CA 1
ATOM 1672 C C . LEU A 1 215 ? -1.082 -4.980 -26.778 1.00 93.12 215 LEU A C 1
ATOM 1674 O O . LEU A 1 215 ? -2.263 -4.928 -27.120 1.00 93.12 215 LEU A O 1
ATOM 1678 N N . ASP A 1 216 ? -0.208 -5.780 -27.379 1.00 91.50 216 ASP A N 1
ATOM 1679 C CA . ASP A 1 216 ? -0.589 -6.785 -28.370 1.00 91.50 216 ASP A CA 1
ATOM 1680 C C . ASP A 1 216 ? -0.967 -8.069 -27.635 1.00 91.50 216 ASP A C 1
ATOM 1682 O O . ASP A 1 216 ? -0.102 -8.748 -27.082 1.00 91.50 216 ASP A O 1
ATOM 1686 N N . ALA A 1 217 ? -2.251 -8.423 -27.667 1.00 84.88 217 ALA A N 1
ATOM 1687 C CA . ALA A 1 217 ? -2.773 -9.621 -27.013 1.00 84.88 217 ALA A CA 1
ATOM 1688 C C . ALA A 1 217 ? -2.128 -10.933 -27.509 1.00 84.88 217 ALA A C 1
ATOM 1690 O O . ALA A 1 217 ? -2.254 -11.962 -26.850 1.00 84.88 217 ALA A O 1
ATOM 1691 N N . LYS A 1 218 ? -1.441 -10.924 -28.662 1.00 87.25 218 LYS A N 1
ATOM 1692 C CA . LYS A 1 218 ? -0.724 -12.093 -29.197 1.00 87.25 218 LYS A CA 1
ATOM 1693 C C . LYS A 1 218 ? 0.707 -12.219 -28.674 1.00 87.25 218 LYS A C 1
ATOM 1695 O O . LYS A 1 218 ? 1.380 -13.198 -28.996 1.00 87.25 218 LYS A O 1
ATOM 1700 N N . ARG A 1 219 ? 1.205 -11.235 -27.922 1.00 90.12 219 ARG A N 1
ATOM 1701 C CA . ARG A 1 219 ? 2.583 -11.196 -27.419 1.00 90.12 219 ARG A CA 1
ATOM 1702 C C . ARG A 1 219 ? 2.606 -11.322 -25.895 1.00 90.12 219 ARG A C 1
ATOM 1704 O O . ARG A 1 219 ? 1.697 -10.838 -25.229 1.00 90.12 219 ARG A O 1
ATOM 1711 N N . PRO A 1 220 ? 3.653 -11.944 -25.326 1.00 90.44 220 PRO A N 1
ATOM 1712 C CA . PRO A 1 220 ? 3.792 -12.037 -23.880 1.00 90.44 220 PRO A CA 1
ATOM 1713 C C . PRO A 1 220 ? 3.988 -10.647 -23.263 1.00 90.44 220 PRO A C 1
ATOM 1715 O O . PRO A 1 220 ? 4.755 -9.824 -23.781 1.00 90.44 220 PRO A O 1
ATOM 1718 N N . VAL A 1 221 ? 3.305 -10.429 -22.139 1.00 95.75 221 VAL A N 1
ATOM 1719 C CA . VAL A 1 221 ? 3.380 -9.209 -21.331 1.00 95.75 221 VAL A CA 1
ATOM 1720 C C . VAL A 1 221 ? 4.122 -9.505 -20.030 1.00 95.75 221 VAL A C 1
ATOM 1722 O O . VAL A 1 221 ? 3.804 -10.470 -19.334 1.00 95.75 221 VAL A O 1
ATOM 1725 N N . VAL A 1 222 ? 5.093 -8.661 -19.693 1.00 97.50 222 VAL A N 1
ATOM 1726 C CA . VAL A 1 222 ? 5.786 -8.647 -18.403 1.00 97.50 222 VAL A CA 1
ATOM 1727 C C . VAL A 1 222 ? 5.233 -7.490 -17.579 1.00 97.50 222 VAL A C 1
ATOM 1729 O O . VAL A 1 222 ? 5.288 -6.335 -18.003 1.00 97.50 222 VAL A O 1
ATOM 1732 N N . LEU A 1 223 ? 4.703 -7.784 -16.396 1.00 97.50 223 LEU A N 1
ATOM 1733 C CA . LEU A 1 223 ? 4.345 -6.760 -15.419 1.00 97.50 223 LEU A CA 1
ATOM 1734 C C . LEU A 1 223 ? 5.519 -6.582 -14.457 1.00 97.50 223 LEU A C 1
ATOM 1736 O O . LEU A 1 223 ? 6.012 -7.564 -13.912 1.00 97.50 223 LEU A O 1
ATOM 1740 N N . VAL A 1 224 ? 5.978 -5.350 -14.249 1.00 98.00 224 VAL A N 1
ATOM 1741 C CA . VAL A 1 224 ? 7.110 -5.052 -13.362 1.00 98.00 224 VAL A CA 1
ATOM 1742 C C . VAL A 1 224 ? 6.658 -4.140 -12.235 1.00 98.00 224 VAL A C 1
ATOM 1744 O O . VAL A 1 224 ? 6.173 -3.035 -12.484 1.00 98.00 224 VAL A O 1
ATOM 1747 N N . VAL A 1 225 ? 6.859 -4.591 -10.997 1.00 96.81 225 VAL A N 1
ATOM 1748 C CA . VAL A 1 225 ? 6.652 -3.788 -9.787 1.00 96.81 225 VAL A CA 1
ATOM 1749 C C . VAL A 1 225 ? 7.787 -4.082 -8.812 1.00 96.81 225 VAL A C 1
ATOM 1751 O O . VAL A 1 225 ? 7.794 -5.103 -8.122 1.00 96.81 225 VAL A O 1
ATOM 1754 N N . GLN A 1 226 ? 8.773 -3.187 -8.772 1.00 97.25 226 GLN A N 1
ATOM 1755 C CA . GLN A 1 226 ? 9.955 -3.329 -7.926 1.00 97.25 226 GLN A CA 1
ATOM 1756 C C . GLN A 1 226 ? 10.134 -2.084 -7.057 1.00 97.25 226 GLN A C 1
ATOM 1758 O O . GLN A 1 226 ? 10.271 -0.968 -7.556 1.00 97.25 226 GLN A O 1
ATOM 1763 N N . HIS A 1 227 ? 10.121 -2.296 -5.749 1.00 94.75 227 HIS A N 1
ATOM 1764 C CA . HIS A 1 227 ? 10.316 -1.302 -4.704 1.00 94.75 227 HIS A CA 1
ATOM 1765 C C . HIS A 1 227 ? 11.778 -1.302 -4.226 1.00 94.75 227 HIS A C 1
ATOM 1767 O O . HIS A 1 227 ? 12.440 -2.346 -4.300 1.00 94.75 227 HIS A O 1
ATOM 1773 N N . PRO A 1 228 ? 12.304 -0.161 -3.742 1.00 93.75 228 PRO A N 1
ATOM 1774 C CA . PRO A 1 228 ? 13.608 -0.134 -3.087 1.00 93.75 228 PRO A CA 1
ATOM 1775 C C . PRO A 1 228 ? 13.602 -1.011 -1.825 1.00 93.75 228 PRO A C 1
ATOM 1777 O O . PRO A 1 228 ? 12.610 -1.070 -1.102 1.00 93.75 228 PRO A O 1
ATOM 1780 N N . VAL A 1 229 ? 14.728 -1.667 -1.541 1.00 92.44 229 VAL A N 1
ATOM 1781 C CA . VAL A 1 229 ? 14.950 -2.362 -0.265 1.00 92.44 229 VAL A CA 1
ATOM 1782 C C . VAL A 1 229 ? 15.599 -1.376 0.702 1.00 92.44 229 VAL A C 1
ATOM 1784 O O . VAL A 1 229 ? 16.691 -0.867 0.442 1.00 92.44 229 VAL A O 1
ATOM 1787 N N . THR A 1 230 ? 14.927 -1.088 1.815 1.00 87.50 230 THR A N 1
ATOM 1788 C CA . THR A 1 230 ? 15.295 -0.021 2.764 1.00 87.50 230 THR A CA 1
ATOM 1789 C C . THR A 1 230 ? 16.670 -0.196 3.412 1.00 87.50 230 THR A C 1
ATOM 1791 O O . THR A 1 230 ? 17.301 0.776 3.819 1.00 87.50 230 THR A O 1
ATOM 1794 N N . GLU A 1 231 ? 17.168 -1.424 3.469 1.00 90.00 231 GLU A N 1
ATOM 1795 C CA . GLU A 1 231 ? 18.475 -1.803 3.997 1.00 90.00 231 GLU A CA 1
ATOM 1796 C C . GLU A 1 231 ? 19.589 -1.663 2.941 1.00 90.00 231 GLU A C 1
ATOM 1798 O O . GLU A 1 231 ? 20.768 -1.611 3.286 1.00 90.00 231 GLU A O 1
ATOM 1803 N N . GLN A 1 232 ? 19.228 -1.558 1.656 1.00 92.38 232 GLN A N 1
ATOM 1804 C CA . GLN A 1 232 ? 20.137 -1.545 0.502 1.00 92.38 232 GLN A CA 1
ATOM 1805 C C . GLN A 1 232 ? 19.968 -0.276 -0.352 1.00 92.38 232 GLN A C 1
ATOM 1807 O O . GLN A 1 232 ? 20.138 -0.294 -1.569 1.0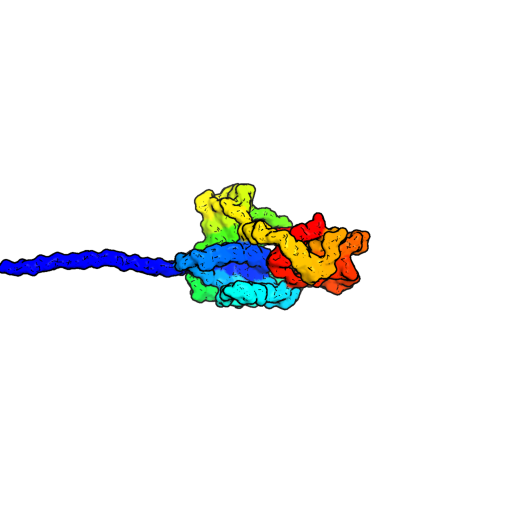0 92.38 232 GLN A O 1
ATOM 1812 N N . ILE A 1 233 ? 19.674 0.867 0.282 1.00 92.06 233 ILE A N 1
ATOM 1813 C CA . ILE A 1 233 ? 19.397 2.155 -0.393 1.00 92.06 233 ILE A CA 1
ATOM 1814 C C . ILE A 1 233 ? 20.451 2.495 -1.457 1.00 92.06 233 ILE A C 1
ATOM 1816 O O . ILE A 1 233 ? 20.111 2.942 -2.548 1.00 92.06 233 ILE A O 1
ATOM 1820 N N . ARG A 1 234 ? 21.739 2.274 -1.154 1.00 94.06 234 ARG A N 1
ATOM 1821 C CA . ARG A 1 234 ? 22.856 2.605 -2.059 1.00 94.06 234 ARG A CA 1
ATOM 1822 C C . ARG A 1 234 ? 22.874 1.759 -3.335 1.00 94.06 234 ARG A C 1
ATOM 1824 O O . ARG A 1 234 ? 23.432 2.193 -4.335 1.00 94.06 234 ARG A O 1
ATOM 1831 N N . GLU A 1 235 ? 22.263 0.581 -3.301 1.00 96.00 235 GLU A N 1
ATOM 1832 C CA . GLU A 1 235 ? 22.209 -0.367 -4.415 1.00 96.00 235 GLU A CA 1
ATOM 1833 C C . GLU A 1 235 ? 20.924 -0.223 -5.238 1.00 96.00 235 GLU A C 1
ATOM 1835 O O . GLU A 1 235 ? 20.846 -0.755 -6.342 1.00 96.00 235 GLU A O 1
ATOM 1840 N N . ALA A 1 236 ? 19.934 0.535 -4.751 1.00 96.38 236 ALA A N 1
ATOM 1841 C CA . ALA A 1 236 ? 18.598 0.612 -5.340 1.00 96.38 236 ALA A CA 1
ATOM 1842 C C . ALA A 1 236 ? 18.606 0.982 -6.838 1.00 96.38 236 ALA A C 1
ATOM 1844 O O . ALA A 1 236 ? 17.873 0.385 -7.629 1.00 96.38 236 ALA A O 1
ATOM 1845 N N . ARG A 1 237 ? 19.482 1.915 -7.252 1.00 97.50 237 ARG A N 1
ATOM 1846 C CA . ARG A 1 237 ? 19.663 2.286 -8.669 1.00 97.50 237 ARG A CA 1
ATOM 1847 C C . ARG A 1 237 ? 20.164 1.103 -9.497 1.00 97.50 237 ARG A C 1
ATOM 1849 O O . ARG A 1 237 ? 19.557 0.759 -10.503 1.00 97.50 237 ARG A O 1
ATOM 1856 N N . VAL A 1 238 ? 21.244 0.469 -9.040 1.00 97.94 238 VAL A N 1
ATOM 1857 C CA . VAL A 1 238 ? 21.902 -0.652 -9.729 1.00 97.94 238 VAL A CA 1
ATOM 1858 C C . VAL A 1 238 ? 20.963 -1.850 -9.843 1.00 97.94 238 VAL A C 1
ATOM 1860 O O . VAL A 1 238 ? 20.914 -2.496 -10.887 1.00 97.94 238 VAL A O 1
ATOM 1863 N N . GLN A 1 239 ? 20.176 -2.129 -8.805 1.00 97.81 239 GLN A N 1
ATOM 1864 C CA . GLN A 1 239 ? 19.187 -3.205 -8.816 1.00 97.81 239 GLN A CA 1
ATOM 1865 C C . GLN A 1 239 ? 18.102 -2.969 -9.876 1.00 97.81 239 GLN A C 1
ATOM 1867 O O . GLN A 1 239 ? 17.790 -3.881 -10.639 1.00 97.81 239 GLN A O 1
ATOM 1872 N N . MET A 1 240 ? 17.568 -1.747 -9.972 1.00 98.38 240 MET A N 1
ATOM 1873 C CA . MET A 1 240 ? 16.583 -1.396 -11.000 1.00 98.38 240 MET A CA 1
ATOM 1874 C C . MET A 1 240 ? 17.193 -1.405 -12.409 1.00 98.38 240 MET A C 1
ATOM 1876 O O . MET A 1 240 ? 16.610 -1.976 -13.327 1.00 98.38 240 MET A O 1
ATOM 1880 N N . GLU A 1 241 ? 18.393 -0.844 -12.592 1.00 98.25 241 GLU A N 1
ATOM 1881 C CA . GLU A 1 241 ? 19.111 -0.892 -13.876 1.00 98.25 241 GLU A CA 1
ATOM 1882 C C . GLU A 1 241 ? 19.376 -2.334 -14.323 1.00 98.25 241 GLU A C 1
ATOM 1884 O O . GLU A 1 241 ? 19.218 -2.654 -15.498 1.00 98.25 241 GLU A O 1
ATOM 1889 N N . THR A 1 242 ? 19.706 -3.229 -13.391 1.00 98.19 242 THR A N 1
ATOM 1890 C CA . THR A 1 242 ? 19.896 -4.657 -13.679 1.00 98.19 242 THR A CA 1
ATOM 1891 C C . THR A 1 242 ? 18.606 -5.293 -14.199 1.00 98.19 242 THR A C 1
ATOM 1893 O O . THR A 1 242 ? 18.632 -5.969 -15.229 1.00 98.19 242 THR A O 1
ATOM 1896 N N . THR A 1 243 ? 17.467 -5.035 -13.546 1.00 98.19 243 THR A N 1
ATOM 1897 C CA . THR A 1 243 ? 16.150 -5.490 -14.020 1.00 98.19 243 THR A CA 1
ATOM 1898 C C . THR A 1 243 ? 15.847 -4.947 -15.420 1.00 98.19 243 THR A C 1
ATOM 1900 O O . THR A 1 243 ? 15.471 -5.708 -16.312 1.00 98.19 243 THR A O 1
ATOM 1903 N N . LEU A 1 244 ? 16.051 -3.646 -15.649 1.00 98.19 244 LEU A N 1
ATOM 1904 C CA . LEU A 1 244 ? 15.794 -2.996 -16.939 1.00 98.19 244 LEU A CA 1
ATOM 1905 C C . LEU A 1 244 ? 16.682 -3.554 -18.059 1.00 98.19 244 LEU A C 1
ATOM 1907 O O . LEU A 1 244 ? 16.189 -3.822 -19.154 1.00 98.19 244 LEU A O 1
ATOM 1911 N N . HIS A 1 245 ? 17.966 -3.796 -17.787 1.00 97.81 245 HIS A N 1
ATOM 1912 C CA . HIS A 1 245 ? 18.882 -4.413 -18.745 1.00 97.81 245 HIS A CA 1
ATOM 1913 C C . HIS A 1 245 ? 18.490 -5.856 -19.075 1.00 97.81 245 HIS A C 1
ATOM 1915 O O . HIS A 1 245 ? 18.536 -6.240 -20.242 1.00 97.81 245 HIS A O 1
ATOM 1921 N N . ALA A 1 246 ? 18.043 -6.646 -18.095 1.00 97.38 246 ALA A N 1
ATOM 1922 C CA . ALA A 1 246 ? 17.542 -7.994 -18.355 1.00 97.38 246 ALA A CA 1
ATOM 1923 C C . ALA A 1 246 ? 16.291 -7.972 -19.254 1.00 97.38 246 ALA A C 1
ATOM 1925 O O . ALA A 1 246 ? 16.200 -8.733 -20.217 1.00 97.38 246 ALA A O 1
ATOM 1926 N N . LEU A 1 247 ? 15.359 -7.048 -19.005 1.00 97.06 247 LEU A N 1
ATOM 1927 C CA . LEU A 1 247 ? 14.175 -6.851 -19.851 1.00 97.06 247 LEU A CA 1
ATOM 1928 C C . LEU A 1 247 ? 14.549 -6.406 -21.272 1.00 97.06 247 LEU A C 1
ATOM 1930 O O . LEU A 1 247 ? 13.929 -6.843 -22.245 1.00 97.06 247 LEU A O 1
ATOM 1934 N N . ALA A 1 248 ? 15.605 -5.600 -21.401 1.00 96.62 248 ALA A N 1
ATOM 1935 C CA . ALA A 1 248 ? 16.147 -5.176 -22.686 1.00 96.62 248 ALA A CA 1
ATOM 1936 C C . ALA A 1 248 ? 16.758 -6.321 -23.498 1.00 96.62 248 ALA A C 1
ATOM 1938 O O . ALA A 1 248 ? 16.784 -6.240 -24.715 1.00 96.62 248 ALA A O 1
ATOM 1939 N N . VAL A 1 249 ? 17.199 -7.412 -22.873 1.00 96.50 249 VAL A N 1
ATOM 1940 C CA . VAL A 1 249 ? 17.615 -8.611 -23.618 1.00 96.50 249 VAL A CA 1
ATOM 1941 C C . VAL A 1 249 ? 16.399 -9.362 -24.181 1.00 96.50 249 VAL A C 1
ATOM 1943 O O . VAL A 1 249 ? 16.477 -9.938 -25.264 1.00 96.50 249 VAL A O 1
ATOM 1946 N N . LEU A 1 250 ? 15.263 -9.343 -23.473 1.00 93.88 250 LEU A N 1
ATOM 1947 C CA . LEU A 1 250 ? 14.063 -10.113 -23.830 1.00 93.88 250 LEU A CA 1
ATOM 1948 C C . LEU A 1 250 ? 13.153 -9.416 -24.854 1.00 93.88 250 LEU A C 1
ATOM 1950 O O . LEU A 1 250 ? 12.468 -10.091 -25.622 1.00 93.88 250 LEU A O 1
ATOM 1954 N N . HIS A 1 251 ? 13.098 -8.079 -24.855 1.00 92.75 251 HIS A N 1
ATOM 1955 C CA . HIS A 1 251 ? 12.229 -7.279 -25.740 1.00 92.75 251 HIS A CA 1
ATOM 1956 C C . HIS A 1 251 ? 10.729 -7.668 -25.702 1.00 92.75 251 HIS A C 1
ATOM 1958 O O . HIS A 1 251 ? 9.983 -7.481 -26.675 1.00 92.75 251 HIS A O 1
ATOM 1964 N N . HIS A 1 252 ? 10.262 -8.214 -24.577 1.00 96.06 252 HIS A N 1
ATOM 1965 C CA . HIS A 1 252 ? 8.841 -8.462 -24.335 1.00 96.06 252 HIS A CA 1
ATOM 1966 C C . HIS A 1 252 ? 8.104 -7.166 -23.992 1.00 96.06 252 HIS A C 1
ATOM 1968 O O . HIS A 1 252 ? 8.696 -6.208 -23.487 1.00 96.06 252 HIS A O 1
ATOM 1974 N N . GLN A 1 253 ? 6.799 -7.132 -24.276 1.00 96.75 253 GLN A N 1
ATOM 1975 C CA . GLN A 1 253 ? 5.982 -5.976 -23.920 1.00 96.75 253 GLN A CA 1
ATOM 1976 C C . GLN A 1 253 ? 5.954 -5.861 -22.408 1.00 96.75 253 GLN A C 1
ATOM 1978 O O . GLN A 1 253 ? 5.614 -6.823 -21.731 1.00 96.75 253 GLN A O 1
ATOM 1983 N N . THR A 1 254 ? 6.342 -4.709 -21.883 1.00 97.75 254 THR A N 1
ATOM 1984 C CA . THR A 1 254 ? 6.531 -4.540 -20.449 1.00 97.75 254 THR A CA 1
ATOM 1985 C C . THR A 1 254 ? 5.705 -3.366 -19.962 1.00 97.75 254 THR A C 1
ATOM 1987 O O . THR A 1 254 ? 5.820 -2.267 -20.503 1.00 97.75 254 THR A O 1
ATOM 1990 N N . VAL A 1 255 ? 4.901 -3.589 -18.925 1.00 97.69 255 VAL A N 1
ATOM 1991 C CA . VAL A 1 255 ? 4.263 -2.525 -18.144 1.00 97.69 255 VAL A CA 1
ATOM 1992 C C . VAL A 1 255 ? 4.992 -2.446 -16.811 1.00 97.69 255 VAL A C 1
ATOM 1994 O O . VAL A 1 255 ? 4.954 -3.389 -16.028 1.00 97.69 255 VAL A O 1
ATOM 1997 N N . LEU A 1 256 ? 5.677 -1.334 -16.561 1.00 97.94 256 LEU A N 1
ATOM 1998 C CA . LEU A 1 256 ? 6.390 -1.068 -15.319 1.00 97.94 256 LEU A CA 1
ATOM 1999 C C . LEU A 1 256 ? 5.625 -0.028 -14.510 1.00 97.94 256 LEU A C 1
ATOM 2001 O O . LEU A 1 256 ? 5.373 1.081 -14.986 1.00 97.94 256 LEU A O 1
ATOM 2005 N N . ILE A 1 257 ? 5.282 -0.388 -13.277 1.00 96.81 257 ILE A N 1
ATOM 2006 C CA . ILE A 1 257 ? 4.634 0.501 -12.315 1.00 96.81 257 ILE A CA 1
ATOM 2007 C C . ILE A 1 257 ? 5.709 1.069 -11.384 1.00 96.81 257 ILE A C 1
ATOM 2009 O O . ILE A 1 257 ? 6.587 0.337 -10.925 1.00 96.81 257 ILE A O 1
ATOM 2013 N N . TYR A 1 258 ? 5.643 2.373 -11.117 1.00 95.94 258 TYR A N 1
ATOM 2014 C CA . TYR A 1 258 ? 6.570 3.056 -10.212 1.00 95.94 258 TYR A CA 1
ATOM 2015 C C . TYR A 1 258 ? 6.675 2.395 -8.824 1.00 95.94 258 TYR A C 1
ATOM 2017 O O . TYR A 1 258 ? 5.717 1.779 -8.341 1.00 95.94 258 TYR A O 1
ATOM 2025 N N . PRO A 1 259 ? 7.836 2.553 -8.155 1.00 94.81 259 PRO A N 1
ATOM 2026 C CA . PRO A 1 259 ? 8.037 2.064 -6.799 1.00 94.81 259 PRO A CA 1
ATOM 2027 C C . PRO A 1 259 ? 7.178 2.830 -5.784 1.00 94.81 259 PRO A C 1
ATOM 2029 O O . PRO A 1 259 ? 6.598 3.874 -6.083 1.00 94.81 259 PRO A O 1
ATOM 2032 N N . ASN A 1 260 ? 7.160 2.334 -4.546 1.00 92.00 260 ASN A N 1
ATOM 2033 C CA . ASN A 1 260 ? 6.637 3.076 -3.406 1.00 92.00 260 ASN A CA 1
ATOM 2034 C C . ASN A 1 260 ? 7.586 4.234 -3.012 1.00 92.00 260 ASN A C 1
ATOM 2036 O O . ASN A 1 260 ? 8.616 4.458 -3.659 1.00 92.00 260 ASN A O 1
ATOM 2040 N N . ASN A 1 261 ? 7.246 4.984 -1.963 1.00 91.00 261 ASN A N 1
ATOM 2041 C CA . ASN A 1 261 ? 8.018 6.142 -1.510 1.00 91.00 261 ASN A CA 1
ATOM 2042 C C . ASN A 1 261 ? 9.031 5.844 -0.397 1.00 91.00 261 ASN A C 1
ATOM 2044 O O . ASN A 1 261 ? 9.457 6.762 0.306 1.00 91.00 261 ASN A O 1
ATOM 2048 N N . ASP A 1 262 ? 9.422 4.583 -0.239 1.00 90.94 262 ASP A N 1
ATOM 2049 C CA . ASP A 1 262 ? 10.357 4.189 0.806 1.00 90.94 262 ASP A CA 1
ATOM 2050 C C . ASP A 1 262 ? 11.774 4.705 0.501 1.00 90.94 262 ASP A C 1
ATOM 2052 O O . ASP A 1 262 ? 12.081 5.207 -0.591 1.00 90.94 262 ASP A O 1
ATOM 2056 N N . ALA A 1 263 ? 12.666 4.604 1.487 1.00 91.50 263 ALA A N 1
ATOM 2057 C CA . ALA A 1 263 ? 14.032 5.084 1.343 1.00 91.50 263 ALA A CA 1
ATOM 2058 C C . ALA A 1 263 ? 14.741 4.421 0.141 1.00 91.50 263 ALA A C 1
ATOM 2060 O O . ALA A 1 263 ? 14.793 3.200 0.036 1.00 91.50 263 ALA A O 1
ATOM 2061 N N . GLY A 1 264 ? 15.299 5.233 -0.764 1.00 94.12 264 GLY A N 1
ATOM 2062 C CA . GLY A 1 264 ? 15.879 4.779 -2.037 1.00 94.12 264 GLY A CA 1
ATOM 2063 C C . GLY A 1 264 ? 14.955 4.918 -3.252 1.00 94.12 264 GLY A C 1
ATOM 2064 O O . GLY A 1 264 ? 15.415 4.747 -4.379 1.00 94.12 264 GLY A O 1
ATOM 2065 N N . SER A 1 265 ? 13.690 5.307 -3.061 1.00 94.31 265 SER A N 1
ATOM 2066 C CA . SER A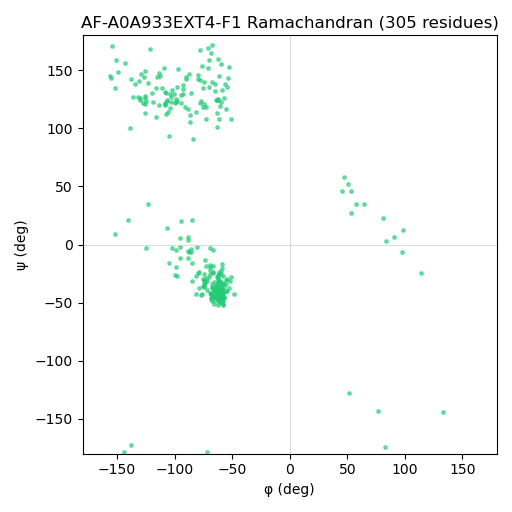 1 265 ? 12.715 5.491 -4.148 1.00 94.31 265 SER A CA 1
ATOM 2067 C C . SER A 1 265 ? 13.193 6.461 -5.233 1.00 94.31 265 SER A C 1
ATOM 2069 O O . SER A 1 265 ? 13.021 6.186 -6.418 1.00 94.31 265 SER A O 1
ATOM 2071 N N . ALA A 1 266 ? 13.855 7.563 -4.855 1.00 94.50 266 ALA A N 1
ATOM 2072 C CA . ALA A 1 266 ? 14.407 8.522 -5.816 1.00 94.50 266 ALA A CA 1
ATOM 2073 C C . ALA A 1 266 ? 15.388 7.856 -6.798 1.00 94.50 266 ALA A C 1
ATOM 2075 O O . ALA A 1 266 ? 15.235 7.994 -8.004 1.00 94.50 266 ALA A O 1
ATOM 2076 N N . LEU A 1 267 ? 16.310 7.032 -6.292 1.00 96.44 267 LEU A N 1
ATOM 2077 C CA . LEU A 1 267 ? 17.302 6.325 -7.106 1.00 96.44 267 LEU A CA 1
ATOM 2078 C C . LEU A 1 267 ? 16.669 5.315 -8.073 1.00 96.44 267 LEU A C 1
ATOM 2080 O O . LEU A 1 267 ? 17.132 5.160 -9.203 1.00 96.44 267 LEU A O 1
ATOM 2084 N N . VAL A 1 268 ? 15.608 4.635 -7.633 1.00 97.44 268 VAL A N 1
ATOM 2085 C CA . VAL A 1 268 ? 14.843 3.707 -8.476 1.00 97.44 268 VAL A CA 1
ATOM 2086 C C . VAL A 1 268 ? 14.102 4.466 -9.578 1.00 97.44 268 VAL A C 1
ATOM 2088 O O . VAL A 1 268 ? 14.155 4.066 -10.740 1.00 97.44 268 VAL A O 1
ATOM 2091 N N . ARG A 1 269 ? 13.440 5.579 -9.236 1.00 96.19 269 ARG A N 1
ATOM 2092 C CA . ARG A 1 269 ? 12.731 6.426 -10.208 1.00 96.19 269 ARG A CA 1
ATOM 2093 C C . ARG A 1 269 ? 13.686 7.022 -11.234 1.00 96.19 269 ARG A C 1
ATOM 2095 O O . ARG A 1 269 ? 13.397 6.934 -12.420 1.00 96.19 269 ARG A O 1
ATOM 2102 N N . ASP A 1 270 ? 14.845 7.512 -10.806 1.00 96.50 270 ASP A N 1
ATOM 2103 C CA . ASP A 1 270 ? 15.864 8.055 -11.708 1.00 96.50 270 ASP A CA 1
ATOM 2104 C C . ASP A 1 270 ? 16.353 7.001 -12.718 1.00 96.50 270 ASP A C 1
ATOM 2106 O O . ASP A 1 270 ? 16.535 7.311 -13.895 1.00 96.50 270 ASP A O 1
ATOM 2110 N N . ALA A 1 271 ? 16.524 5.740 -12.295 1.00 97.75 271 ALA A N 1
ATOM 2111 C CA . ALA A 1 271 ? 16.862 4.638 -13.202 1.00 97.75 271 ALA A CA 1
ATOM 2112 C C . ALA A 1 271 ? 15.749 4.363 -14.229 1.00 97.75 271 ALA A C 1
ATOM 2114 O O . ALA A 1 271 ? 16.028 4.222 -15.420 1.00 97.75 271 ALA A O 1
ATOM 2115 N N . ILE A 1 272 ? 14.489 4.321 -13.783 1.00 97.62 272 ILE A N 1
ATOM 2116 C CA . ILE A 1 272 ? 13.324 4.129 -14.661 1.00 97.62 272 ILE A CA 1
ATOM 2117 C C . ILE A 1 272 ? 13.193 5.292 -15.654 1.00 97.62 272 ILE A C 1
ATOM 2119 O O . ILE A 1 272 ? 12.941 5.087 -16.842 1.00 97.62 272 ILE A O 1
ATOM 2123 N N . ASP A 1 273 ? 13.354 6.527 -15.185 1.00 95.56 273 ASP A N 1
ATOM 2124 C CA . ASP A 1 273 ? 13.160 7.726 -15.993 1.00 95.56 273 ASP A CA 1
ATOM 2125 C C . ASP A 1 273 ? 14.281 7.935 -17.016 1.00 95.56 273 ASP A C 1
ATOM 2127 O O . ASP A 1 273 ? 14.021 8.447 -18.107 1.00 95.56 273 ASP A O 1
ATOM 2131 N N . ALA A 1 274 ? 15.492 7.463 -16.719 1.00 96.56 274 ALA A N 1
ATOM 2132 C CA . ALA A 1 274 ? 16.596 7.430 -17.671 1.00 96.56 274 ALA A CA 1
ATOM 2133 C C . ALA A 1 274 ? 16.431 6.352 -18.762 1.00 96.56 274 ALA A C 1
ATOM 2135 O O . ALA A 1 274 ? 17.080 6.438 -19.806 1.00 96.56 274 ALA A O 1
ATOM 2136 N N . PHE A 1 275 ? 15.569 5.349 -18.559 1.00 96.38 275 PHE A N 1
ATOM 2137 C CA . PHE A 1 275 ? 15.410 4.221 -19.476 1.00 96.38 275 PHE A CA 1
ATOM 2138 C C . PHE A 1 275 ? 14.184 4.391 -20.387 1.00 96.38 275 PHE A C 1
ATOM 2140 O O . PHE A 1 275 ? 13.043 4.528 -19.934 1.00 96.38 275 PHE A O 1
ATOM 2147 N N . ARG A 1 276 ? 14.392 4.384 -21.709 1.00 94.25 276 ARG A N 1
ATOM 2148 C CA . ARG A 1 276 ? 13.321 4.534 -22.708 1.00 94.25 276 ARG A CA 1
ATOM 2149 C C . ARG A 1 276 ? 13.442 3.462 -23.777 1.00 94.25 276 ARG A C 1
ATOM 2151 O O . ARG A 1 276 ? 14.487 3.324 -24.404 1.00 94.25 276 ARG A O 1
ATOM 2158 N N . ALA A 1 277 ? 12.353 2.739 -24.014 1.00 95.38 277 ALA A N 1
ATOM 2159 C CA . ALA A 1 277 ? 12.285 1.739 -25.067 1.00 95.38 277 ALA A CA 1
ATOM 2160 C C . ALA A 1 277 ? 10.855 1.610 -25.619 1.00 95.38 277 ALA A C 1
ATOM 2162 O O . ALA A 1 277 ? 9.904 1.754 -24.852 1.00 95.38 277 ALA A O 1
ATOM 2163 N N . PRO A 1 278 ? 10.665 1.282 -26.913 1.00 94.62 278 PRO A N 1
ATOM 2164 C CA . PRO A 1 278 ? 9.328 1.122 -27.500 1.00 94.62 278 PRO A CA 1
ATOM 2165 C C . PRO A 1 278 ? 8.499 -0.010 -26.877 1.00 94.62 278 PRO A C 1
ATOM 2167 O O . PRO A 1 278 ? 7.272 0.028 -26.915 1.00 94.62 278 PRO A O 1
ATOM 2170 N N . TRP A 1 279 ? 9.166 -1.025 -26.321 1.00 95.12 279 TRP A N 1
ATOM 2171 C CA . TRP A 1 279 ? 8.543 -2.173 -25.659 1.00 95.12 279 TRP A CA 1
ATOM 2172 C C . TRP A 1 279 ? 8.229 -1.923 -24.175 1.00 95.12 279 TRP A C 1
ATOM 2174 O O . TRP A 1 279 ? 7.593 -2.770 -23.552 1.00 95.12 279 TRP A O 1
ATOM 2184 N N . LEU A 1 280 ? 8.648 -0.782 -23.614 1.00 96.94 280 LEU A N 1
ATOM 2185 C CA . LEU A 1 280 ? 8.468 -0.437 -22.206 1.00 96.94 280 LEU A CA 1
ATOM 2186 C C . LEU A 1 280 ? 7.417 0.668 -22.040 1.00 96.94 280 LEU A C 1
ATOM 2188 O O . LEU A 1 280 ? 7.583 1.794 -22.510 1.00 96.94 280 LEU A O 1
ATOM 2192 N N . ARG A 1 281 ? 6.349 0.357 -21.310 1.00 96.62 281 ARG A N 1
ATOM 2193 C CA . ARG A 1 281 ? 5.339 1.304 -20.835 1.00 96.62 281 ARG A CA 1
ATOM 2194 C C . ARG A 1 281 ? 5.572 1.551 -19.352 1.00 96.62 281 ARG A C 1
ATOM 2196 O O . ARG A 1 281 ? 5.459 0.630 -18.554 1.00 96.62 281 ARG A O 1
ATOM 2203 N N . VAL A 1 282 ? 5.881 2.789 -18.987 1.00 96.62 282 VAL A N 1
ATOM 2204 C CA . VAL A 1 282 ? 6.076 3.187 -17.590 1.00 96.62 282 VAL A CA 1
ATOM 2205 C C . VAL A 1 282 ? 4.857 3.965 -17.116 1.00 96.62 282 VAL A C 1
ATOM 2207 O O . VAL A 1 282 ? 4.445 4.922 -17.771 1.00 96.62 282 VAL A O 1
ATOM 2210 N N . VAL A 1 283 ? 4.298 3.573 -15.975 1.00 95.25 283 VAL A N 1
ATOM 2211 C CA . VAL A 1 283 ? 3.143 4.230 -15.357 1.00 95.25 283 VAL A CA 1
ATOM 2212 C C . VAL A 1 283 ? 3.401 4.507 -13.880 1.00 95.25 283 VAL A C 1
ATOM 2214 O O . VAL A 1 283 ? 4.001 3.704 -13.170 1.00 95.25 283 VAL A O 1
ATOM 2217 N N . ARG A 1 284 ? 2.945 5.669 -13.404 1.00 93.00 284 ARG A N 1
ATOM 2218 C CA . ARG A 1 284 ? 3.135 6.083 -12.002 1.00 93.00 284 ARG A CA 1
ATOM 2219 C C . ARG A 1 284 ? 2.182 5.365 -11.063 1.00 93.00 284 ARG A C 1
ATOM 2221 O O . ARG A 1 284 ? 2.563 4.908 -9.995 1.00 93.00 284 ARG A O 1
ATOM 2228 N N . ASN A 1 285 ? 0.934 5.266 -11.494 1.00 89.62 285 ASN A N 1
ATOM 2229 C CA . ASN A 1 285 ? -0.111 4.541 -10.807 1.00 89.62 285 ASN A CA 1
ATOM 2230 C C . ASN A 1 285 ? -1.009 3.869 -11.844 1.00 89.62 285 ASN A C 1
ATOM 2232 O O . ASN A 1 285 ? -1.091 4.321 -12.985 1.00 89.62 285 ASN A O 1
ATOM 2236 N N . VAL A 1 286 ? -1.682 2.803 -11.429 1.00 90.44 286 VAL A N 1
ATOM 2237 C CA . VAL A 1 286 ? -2.756 2.174 -12.194 1.00 90.44 286 VAL A CA 1
ATOM 2238 C C . VAL A 1 286 ? -3.948 2.013 -11.271 1.00 90.44 286 VAL A C 1
ATOM 2240 O O . VAL A 1 286 ? -3.759 1.779 -10.073 1.00 90.44 286 VAL A O 1
ATOM 2243 N N . SER A 1 287 ? -5.150 2.130 -11.832 1.00 87.62 287 SER A N 1
ATOM 2244 C CA . SER A 1 287 ? -6.364 1.835 -11.079 1.00 87.62 287 SER A CA 1
ATOM 2245 C C . SER A 1 287 ? -6.332 0.386 -10.597 1.00 87.62 287 SER A C 1
ATOM 2247 O O . SER A 1 287 ? -5.677 -0.477 -11.198 1.00 87.62 287 SER A O 1
ATOM 2249 N N . ARG A 1 288 ? -7.049 0.075 -9.515 1.00 84.44 288 ARG A N 1
ATOM 2250 C CA . ARG A 1 288 ? -7.065 -1.312 -9.013 1.00 84.44 288 ARG A CA 1
ATOM 2251 C C . ARG A 1 288 ? -7.663 -2.290 -10.030 1.00 84.44 288 ARG A C 1
ATOM 2253 O O . ARG A 1 288 ? -7.228 -3.437 -10.088 1.00 84.44 288 ARG A O 1
ATOM 2260 N N . GLU A 1 289 ? -8.625 -1.848 -10.838 1.00 85.06 289 GLU A N 1
ATOM 2261 C CA . GLU A 1 289 ? -9.195 -2.686 -11.897 1.00 85.06 289 GLU A CA 1
ATOM 2262 C C . GLU A 1 289 ? -8.190 -2.951 -13.021 1.00 85.06 289 GLU A C 1
ATOM 2264 O O . GLU A 1 289 ? -8.065 -4.084 -13.483 1.00 85.06 289 GLU A O 1
ATOM 2269 N N . ASP A 1 290 ? -7.445 -1.925 -13.436 1.00 89.62 290 ASP A N 1
ATOM 2270 C CA . ASP A 1 290 ? -6.419 -2.078 -14.465 1.00 89.62 290 ASP A CA 1
ATOM 2271 C C . ASP A 1 290 ? -5.260 -2.934 -13.971 1.00 89.62 290 ASP A C 1
ATOM 2273 O O . ASP A 1 290 ? -4.762 -3.773 -14.715 1.00 89.62 290 ASP A O 1
ATOM 2277 N N . TYR A 1 291 ? -4.875 -2.800 -12.700 1.00 90.62 291 TYR A N 1
ATOM 2278 C CA . TYR A 1 291 ? -3.886 -3.681 -12.091 1.00 90.62 291 TYR A CA 1
ATOM 2279 C C . TYR A 1 291 ? -4.331 -5.147 -12.112 1.00 90.62 291 TYR A C 1
ATOM 2281 O O . TYR A 1 291 ? -3.563 -6.025 -12.500 1.00 90.62 291 TYR A O 1
ATOM 2289 N N . ALA A 1 292 ? -5.585 -5.418 -11.752 1.00 88.31 292 ALA A N 1
ATOM 2290 C CA . ALA A 1 292 ? -6.122 -6.770 -11.779 1.00 88.31 292 ALA A CA 1
ATOM 2291 C C . ALA A 1 292 ? -6.217 -7.341 -13.205 1.00 88.31 292 ALA A C 1
ATOM 2293 O O . ALA A 1 292 ? -5.909 -8.512 -13.430 1.00 88.31 292 ALA A O 1
ATOM 2294 N N . GLY A 1 293 ? -6.595 -6.517 -14.187 1.00 90.19 293 GLY A N 1
ATOM 2295 C CA . GLY A 1 293 ? -6.576 -6.924 -15.590 1.00 90.19 293 GLY A CA 1
ATOM 2296 C C . GLY A 1 293 ? -5.154 -7.154 -16.114 1.00 90.19 293 GLY A C 1
ATOM 2297 O O . GLY A 1 293 ? -4.937 -8.129 -16.829 1.00 90.19 293 GLY A O 1
ATOM 2298 N N . LEU A 1 294 ? -4.172 -6.342 -15.695 1.00 91.88 294 LEU A N 1
ATOM 2299 C CA . LEU A 1 294 ? -2.751 -6.547 -16.006 1.00 91.88 294 LEU A CA 1
ATOM 2300 C C . LEU A 1 294 ? -2.254 -7.880 -15.447 1.00 91.88 294 LEU A C 1
ATOM 2302 O O . LEU A 1 294 ? -1.642 -8.640 -16.188 1.00 91.88 294 LEU A O 1
ATOM 2306 N N . LEU A 1 295 ? -2.567 -8.206 -14.189 1.00 90.75 295 LEU A N 1
ATOM 2307 C CA . LEU A 1 295 ? -2.232 -9.506 -13.593 1.00 90.75 295 LEU A CA 1
ATOM 2308 C C . LEU A 1 295 ? -2.827 -10.682 -14.376 1.00 90.75 295 LEU A C 1
ATOM 2310 O O . LEU A 1 295 ? -2.209 -11.739 -14.460 1.00 90.75 295 LEU A O 1
ATOM 2314 N N . ARG A 1 296 ? -4.013 -10.507 -14.967 1.00 87.94 296 ARG A N 1
ATOM 2315 C CA . ARG A 1 296 ? -4.678 -11.554 -15.750 1.00 87.94 296 ARG A CA 1
ATOM 2316 C C . ARG A 1 296 ? -4.046 -11.783 -17.126 1.00 87.94 296 ARG A C 1
ATOM 2318 O O . ARG A 1 296 ? -4.125 -12.901 -17.630 1.00 87.94 296 ARG A O 1
ATOM 2325 N N . VAL A 1 297 ? -3.472 -10.749 -17.745 1.00 90.19 297 VAL A N 1
ATOM 2326 C CA . VAL A 1 297 ? -2.851 -10.843 -19.083 1.00 90.19 297 VAL A CA 1
ATOM 2327 C C . VAL A 1 297 ? -1.331 -10.991 -19.040 1.00 90.19 297 VAL A C 1
ATOM 2329 O O . VAL A 1 297 ? -0.731 -11.410 -20.029 1.00 90.19 297 VAL A O 1
ATOM 2332 N N . ALA A 1 298 ? -0.695 -10.643 -17.922 1.00 93.06 298 ALA A N 1
ATOM 2333 C CA . ALA A 1 298 ? 0.737 -10.801 -17.740 1.00 93.06 298 ALA A CA 1
ATOM 2334 C C . ALA A 1 298 ? 1.116 -12.287 -17.757 1.00 93.06 298 ALA A C 1
ATOM 2336 O O . ALA A 1 298 ? 0.525 -13.106 -17.059 1.00 93.06 298 ALA A O 1
ATOM 2337 N N . GLY A 1 299 ? 2.146 -12.628 -18.532 1.00 93.38 299 GLY A N 1
ATOM 2338 C CA . GLY A 1 299 ? 2.752 -13.958 -18.479 1.00 93.38 299 GLY A CA 1
ATOM 2339 C C . GLY A 1 299 ? 3.616 -14.142 -17.231 1.00 93.38 299 GLY A C 1
ATOM 2340 O O . GLY A 1 299 ? 3.808 -15.263 -16.771 1.00 93.38 299 GLY A O 1
ATOM 2341 N N . VAL A 1 300 ? 4.136 -13.038 -16.683 1.00 95.31 300 VAL A N 1
ATOM 2342 C CA . VAL A 1 300 ? 4.945 -13.027 -15.464 1.00 95.31 300 VAL A CA 1
ATOM 2343 C C . VAL A 1 300 ? 4.883 -11.659 -14.776 1.00 95.31 300 VAL A C 1
ATOM 2345 O O . VAL A 1 300 ? 4.866 -10.618 -15.439 1.00 95.31 300 VAL A O 1
ATOM 2348 N N . LEU A 1 301 ? 4.875 -11.680 -13.441 1.00 96.50 301 LEU A N 1
ATOM 2349 C CA . LEU A 1 301 ? 5.122 -10.524 -12.580 1.00 96.50 301 LEU A CA 1
ATOM 2350 C C . LEU A 1 301 ? 6.580 -10.567 -12.106 1.00 96.50 301 LEU A C 1
ATOM 2352 O O . LEU A 1 301 ? 7.020 -11.565 -11.539 1.00 96.50 301 LEU A O 1
ATOM 2356 N N . VAL A 1 302 ? 7.325 -9.489 -12.340 1.00 97.00 302 VAL A N 1
ATOM 2357 C CA . VAL A 1 302 ? 8.743 -9.351 -11.984 1.00 97.00 302 VAL A CA 1
ATOM 2358 C C . VAL A 1 302 ? 8.911 -8.237 -10.956 1.00 97.00 302 VAL A C 1
ATOM 2360 O O . VAL A 1 302 ? 8.368 -7.142 -11.109 1.00 97.00 302 VAL A O 1
ATOM 2363 N N . GLY A 1 303 ? 9.703 -8.501 -9.920 1.00 95.56 303 GLY A N 1
ATOM 2364 C CA . GLY A 1 303 ? 10.041 -7.535 -8.882 1.00 95.56 303 GLY A CA 1
ATOM 2365 C C . GLY A 1 303 ? 9.893 -8.132 -7.489 1.00 95.56 303 GLY A C 1
ATOM 2366 O O . GLY A 1 303 ? 10.204 -9.301 -7.277 1.00 95.56 303 GLY A O 1
ATOM 2367 N N . ASN A 1 304 ? 9.451 -7.317 -6.537 1.00 93.06 304 ASN A N 1
ATOM 2368 C CA . ASN A 1 304 ? 9.369 -7.668 -5.114 1.00 93.06 304 ASN A CA 1
ATOM 2369 C C . ASN A 1 304 ? 8.092 -7.125 -4.446 1.00 93.06 304 ASN A C 1
ATOM 2371 O O . ASN A 1 304 ? 8.046 -6.956 -3.230 1.00 93.06 304 ASN A O 1
ATOM 2375 N N . SER A 1 305 ? 7.066 -6.816 -5.242 1.00 88.94 305 SER A N 1
ATOM 2376 C CA . SER A 1 305 ? 5.791 -6.315 -4.732 1.00 88.94 305 SER A CA 1
ATOM 2377 C C . SER A 1 305 ? 4.901 -7.437 -4.199 1.00 88.94 305 SER A C 1
ATOM 2379 O O . SER A 1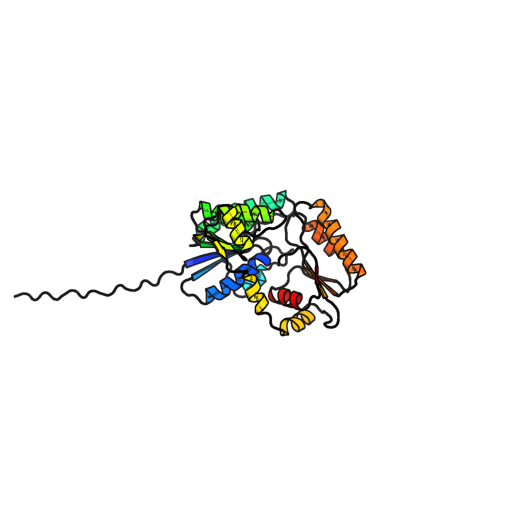 305 ? 4.871 -8.536 -4.747 1.00 88.94 305 SER A O 1
ATOM 2381 N N . SER A 1 306 ? 4.134 -7.125 -3.156 1.00 80.75 306 SER A N 1
ATOM 2382 C CA . SER A 1 306 ? 3.084 -7.979 -2.587 1.00 80.75 306 SER A CA 1
ATOM 2383 C C . SER A 1 306 ? 1.678 -7.674 -3.129 1.00 80.75 306 SER A C 1
ATOM 2385 O O . SER A 1 306 ? 0.717 -8.308 -2.690 1.00 80.75 306 SER A O 1
ATOM 2387 N N . SER A 1 307 ? 1.553 -6.668 -4.007 1.00 62.06 307 SER A N 1
ATOM 2388 C CA . SER A 1 307 ? 0.276 -6.035 -4.386 1.00 62.06 307 SER A CA 1
ATOM 2389 C C . SER A 1 307 ? -0.545 -6.742 -5.456 1.00 62.06 307 SER A C 1
ATOM 2391 O O . SER A 1 307 ? 0.047 -7.433 -6.315 1.00 62.06 307 SER A O 1
#

Mean predicted aligned error: 6.17 Å

Nearest PDB structures (foldseek):
  4zht-assembly1_A  TM=9.668E-01  e=3.502E-26  Homo sapiens
  5xvs-assembly1_A  TM=8.194E-01  e=5.195E-23  Acinetobacter baumannii
  7vza-assembly1_A  TM=8.033E-01  e=2.573E-16  Streptomyces kasugaensis
  7vz6-assembly1_A  TM=7.980E-01  e=2.614E-15  Streptomyces kasugaensis
  7vz6-assembly1_H  TM=7.929E-01  e=1.875E-14  Streptomyces kasugaensis

=== Feature glossary ===
The record interleaves many kinds of information about one protein. Here is each kind framed as the question it answers.

Q: What does the local fold look like, residue by residue?
A: The Foldseek 3Di string encodes local tertiary geometry as a 20-letter alphabet — one character per residue — derived from the relative positions of nearby Cα atoms. Unlike the amino-acid sequence, 3Di is a direct function of the 3D structure, so two proteins with the same fold have similar 3Di strings even at low sequence identity.

Q: Which residues are in helices, strands, or loops?
A: The SS8 string is DSSP's per-residue secondary-structure call. α-helix (H) means an i→i+4 H-bond ladder; β-strand (E) means the residue participates in a β-sheet; 3₁₀ (G) and π (I) are tighter and wider helices; T/S are turns/bends; '-' is loop.

Q: How big and how compact is the whole molecule?
A: Radius of gyration (Rg) is the root-mean-square distance of Cα atoms from their centroid — a single number for overall size and compactness. A globular domain of N residues has Rg ≈ 2.2·N^0.38 Å; an extended or disordered chain has a much larger Rg. The Cα contact count is the number of residue pairs whose Cα atoms are within 8 Å and are more than four positions apart in sequence — a standard proxy for tertiary packing density. The bounding box is the smallest axis-aligned box enclosing all Cα atoms.

Q: Where is each backbone atom in 3D?
A: Structure coordinates are given as an mmCIF _atom_site loop: one row per atom with element, residue name, chain id, sequence number, and x/y/z position in Å. Only the four main-chain atoms per residue are included here; side chains are omitted to keep the record compact.

Q: What is the amino-acid chain?
A: Primary structure: the covalent order of the twenty standard amino acids along the backbone. Two proteins with the same sequence will (almost always) fold to the same structure; two with 30% identity often share a fold but not the details.

Q: What if only a Cα trace is available?
A: Three-state secondary structure (P-SEA) collapses the eight DSSP classes into helix (a), strand (b), and coil (c). P-SEA assigns these from Cα geometry alone — distances and angles — without requiring backbone oxygens, so it works on any Cα trace.

Q: What family and function is it annotated with?
A: Database cross-references. InterPro integrates a dozen domain/family signature databases into unified entries with residue-range hits. GO terms attach function/process/location labels with evidence codes. CATH codes position the fold in a four-level structural taxonomy. Organism is the NCBI-taxonomy species name.

Q: How confident is the AlphaFold model at each residue?
A: pLDDT is the predicted lDDT-Cα score: AlphaFold's confidence that the local environment of each residue (all inter-atomic distances within 15 Å) is correctly placed. It is a per-residue number between 0 and 100, with higher meaning more reliable.

Q: How mobile is each atom in the crystal?
A: B-factor (Debye–Waller factor) reflects atomic displacement in the crystal lattice. It is an experimental observable (units Å²), not a prediction; low values mean the atom is pinned down, high values mean it moves or is heterogeneous across the crystal.

Q: Which residues are buried vs exposed?
A: SASA measures how much of the protein is reachable by solvent. It is computed by rolling a water-sized probe over the atomic surface and summing the exposed area (Å²). Per-residue SASA distinguishes core (buried, low SASA) from surface (exposed, high SASA) residues; total SASA is a whole-molecule size measure.

Q: What do the diagnostic plots show?
A: Plot images: a contact map (which residues are close in 3D, as an N×N binary image), a Ramachandran scatter (backbone torsion angles, revealing secondary-structure composition at a glance), and — for AlphaFold structures — a PAE heatmap (pairwise prediction confidence).

Q: What known structures does this most resemble?
A: The Foldseek neighbor list gives the closest experimentally determined structures in the PDB, ranked by structural alignment. TM-score near 1 means near-identical fold; near 0.3 means only rough topology match. This is how one finds what a novel AlphaFold prediction most resembles in the solved-structure universe.

Q: Are the domains correctly placed relative to each other?
A: Predicted aligned error is AlphaFold's pairwise confidence. Unlike pLDDT (per-residue), PAE is per-residue-pair and captures whether two parts of the structure are correctly placed relative to each other. Units are ångströms of expected positional error.

Q: What do the rendered images show?
A: Structure images are PyMOL renders from six orthogonal camera directions. Cartoon representation draws helices as coils and strands as arrows; sticks shows the backbone as bonds; surface shows the solvent-excluded envelope. Rainbow coloring maps sequence position to hue (blue→red, N→C); chain coloring assigns a distinct color per polypeptide.

Q: What are the backbone torsion angles?
A: φ (phi) and ψ (psi) are the two rotatable backbone dihedrals per residue: φ is the C(i-1)–N–Cα–C torsion, ψ is the N–Cα–C–N(i+1) torsion, both in degrees on (−180°, 180°]. α-helical residues cluster near (−60°, −45°); β-strand residues near (−120°, +130°). A Ramachandran plot is simply a scatter of (φ, ψ) for every residue.